Protein AF-V5G7D6-F1 (afdb_monomer)

Nearest PDB structures (foldseek):
  7oba-assembly1_A  TM=7.851E-01  e=3.061E-11  Homo sapiens
  7zsb-assembly1_A  TM=7.620E-01  e=3.986E-07  Saccharomyces cerevisiae
  6inq-assembly1_A  TM=7.700E-01  e=2.269E-06  Komagataella phaffii GS115
  7o75-assembly1_A  TM=6.747E-01  e=3.251E-06  Saccharomyces cerevisiae S288C
  6j4w-assembly1_A  TM=7.103E-01  e=2.269E-06  Komagataella phaffii GS115

Organism: Anoplophora glabripennis (NCBI:txid217634)

Secondary structure (DSSP, 8-state):
------------------------HHHHHHH-SEE---S--B-TTSPBPTTSTT-GGG--SSTTSPPPTTT---TTT-----EE---SS----GGGHHHHHHHHHTB-TTT--BSS-HHHHHHHHHHHHHHHTT-HHHHHHHHHHHHHHHHHTTT-SS--GGGGHHHHHHHHHHHHHHHHHSS----HHHHHHHHHHHHHHHHH----SB-TTT-PBPPEEEEETTEEEEE-----------

InterPro domains:
  IPR007080 RNA polymerase Rpb1, domain 1 [PF04997] (17-129)
  IPR044893 RNA polymerase Rpb1, clamp domain superfamily [G3DSA:4.10.860.120] (6-138)
  IPR045867 DNA-directed RNA polymerase, subunit beta-prime [PTHR19376] (19-137)

Structure (mmCIF, N/CA/C/O backbone):
data_AF-V5G7D6-F1
#
_entry.id   AF-V5G7D6-F1
#
loop_
_atom_site.group_PDB
_atom_site.id
_atom_site.type_symbol
_atom_site.label_atom_id
_atom_site.label_alt_id
_atom_site.label_comp_id
_atom_site.label_asym_id
_atom_site.label_entity_id
_atom_site.label_seq_id
_atom_site.pdbx_PDB_ins_code
_atom_site.Cartn_x
_atom_site.Cartn_y
_atom_site.Cartn_z
_atom_site.occupancy
_atom_site.B_iso_or_equiv
_atom_site.auth_seq_id
_atom_site.auth_comp_id
_atom_site.auth_asym_id
_atom_site.auth_atom_id
_atom_site.pdbx_PDB_model_num
ATOM 1 N N . MET A 1 1 ? 46.599 21.809 -25.599 1.00 36.91 1 MET A N 1
ATOM 2 C CA . MET A 1 1 ? 45.889 22.205 -24.363 1.00 36.91 1 MET A CA 1
ATOM 3 C C . MET A 1 1 ? 44.538 22.786 -24.761 1.00 36.91 1 MET A C 1
ATOM 5 O O . MET A 1 1 ? 44.473 23.953 -25.109 1.00 36.91 1 MET A O 1
ATOM 9 N N . ALA A 1 2 ? 43.491 21.961 -24.829 1.00 37.72 2 ALA A N 1
ATOM 10 C CA . ALA A 1 2 ? 42.151 22.415 -25.202 1.00 37.72 2 ALA A CA 1
ATOM 11 C C . ALA A 1 2 ? 41.360 22.735 -23.928 1.00 37.72 2 ALA A C 1
ATOM 13 O O . ALA A 1 2 ? 41.045 21.842 -23.142 1.00 37.72 2 ALA A O 1
ATOM 14 N N . GLN A 1 3 ? 41.095 24.021 -23.716 1.00 44.47 3 GLN A N 1
ATOM 15 C CA . GLN A 1 3 ? 40.199 24.526 -22.683 1.00 44.47 3 GLN A CA 1
ATOM 16 C C . GLN A 1 3 ? 38.782 24.026 -22.991 1.00 44.47 3 GLN A C 1
ATOM 18 O O . GLN A 1 3 ? 38.160 24.471 -23.951 1.00 44.47 3 GLN A O 1
ATOM 23 N N . LYS A 1 4 ? 38.270 23.076 -22.200 1.00 45.88 4 LYS A N 1
ATOM 24 C CA . LYS A 1 4 ? 36.833 22.780 -22.181 1.00 45.88 4 LYS A CA 1
ATOM 25 C C . LYS A 1 4 ? 36.152 23.898 -21.400 1.00 45.88 4 LYS A C 1
ATOM 27 O O . LYS A 1 4 ? 36.214 23.935 -20.173 1.00 45.88 4 LYS A O 1
ATOM 32 N N . THR A 1 5 ? 35.550 24.823 -22.134 1.00 43.59 5 THR A N 1
ATOM 33 C CA . THR A 1 5 ? 34.593 25.806 -21.635 1.00 43.59 5 THR A CA 1
ATOM 34 C C . THR A 1 5 ? 33.502 25.080 -20.853 1.00 43.59 5 THR A C 1
ATOM 36 O O . THR A 1 5 ? 32.806 24.206 -21.368 1.00 43.59 5 THR A O 1
ATOM 39 N N . LYS A 1 6 ? 33.403 25.415 -19.567 1.00 52.00 6 LYS A N 1
ATOM 40 C CA . LYS A 1 6 ? 32.344 24.981 -18.663 1.00 52.00 6 LYS A CA 1
ATOM 41 C C . LYS A 1 6 ? 31.058 25.632 -19.179 1.00 52.00 6 LYS A C 1
ATOM 43 O O . LYS A 1 6 ? 30.852 26.818 -18.967 1.00 52.00 6 LYS A O 1
ATOM 48 N N . GLN A 1 7 ? 30.273 24.903 -19.971 1.00 56.31 7 GLN A N 1
ATOM 49 C CA . GLN A 1 7 ? 28.940 25.351 -20.368 1.00 56.31 7 GLN A CA 1
ATOM 50 C C . GLN A 1 7 ? 28.123 25.528 -19.089 1.00 56.31 7 GLN A C 1
ATOM 52 O O . GLN A 1 7 ? 27.865 24.552 -18.383 1.00 56.31 7 GLN A O 1
ATOM 57 N N . ASP A 1 8 ? 27.766 26.773 -18.784 1.00 52.50 8 ASP A N 1
ATOM 58 C CA . ASP A 1 8 ? 26.816 27.109 -17.734 1.00 52.50 8 ASP A CA 1
ATOM 59 C C . ASP A 1 8 ? 25.481 26.440 -18.074 1.00 52.50 8 ASP A C 1
ATOM 61 O O . ASP A 1 8 ? 24.719 26.896 -18.928 1.00 52.50 8 ASP A O 1
ATOM 65 N N . MET A 1 9 ? 25.217 25.291 -17.451 1.00 62.62 9 MET A N 1
ATOM 66 C CA . MET A 1 9 ? 23.905 24.670 -17.525 1.00 62.62 9 MET A CA 1
ATOM 67 C C . MET A 1 9 ? 22.949 25.547 -16.722 1.00 62.62 9 MET A C 1
ATOM 69 O O . MET A 1 9 ? 22.963 25.527 -15.493 1.00 62.62 9 MET A O 1
ATOM 73 N N . ASN A 1 10 ? 22.133 26.329 -17.424 1.00 73.50 10 ASN A N 1
ATOM 74 C CA . ASN A 1 10 ? 21.010 27.052 -16.840 1.00 73.50 10 ASN A CA 1
ATOM 75 C C . ASN A 1 10 ? 19.982 26.036 -16.312 1.00 73.50 10 ASN A C 1
ATOM 77 O O . ASN A 1 10 ? 19.093 25.579 -17.029 1.00 73.50 10 ASN A O 1
ATOM 81 N N . ILE A 1 11 ? 20.142 25.627 -15.053 1.00 80.06 11 ILE A N 1
ATOM 82 C CA . ILE A 1 11 ? 19.187 24.769 -14.352 1.00 80.06 11 ILE A CA 1
ATOM 83 C C . ILE A 1 11 ? 18.044 25.665 -13.867 1.00 80.06 11 ILE A C 1
ATOM 85 O O . ILE A 1 11 ? 18.194 26.411 -12.905 1.00 80.06 11 ILE A O 1
ATOM 89 N N . HIS A 1 12 ? 16.899 25.599 -14.548 1.00 82.75 12 HIS A N 1
ATOM 90 C CA . HIS A 1 12 ? 15.718 26.417 -14.238 1.00 82.75 12 HIS A CA 1
ATOM 91 C C . HIS A 1 12 ? 14.764 25.784 -13.213 1.00 82.75 12 HIS A C 1
ATOM 93 O O . HIS A 1 12 ? 13.810 26.431 -12.790 1.00 82.75 12 HIS A O 1
ATOM 99 N N . LEU A 1 13 ? 14.994 24.525 -12.830 1.00 87.00 13 LEU A N 1
ATOM 100 C CA . LEU A 1 13 ? 14.132 23.780 -11.917 1.00 87.00 13 LEU A CA 1
ATOM 101 C C . LEU A 1 13 ? 14.981 23.045 -10.882 1.00 87.00 13 LEU A C 1
ATOM 103 O O . LEU A 1 13 ? 15.806 22.202 -11.236 1.00 87.00 13 LEU A O 1
ATOM 107 N N . VAL A 1 14 ? 14.741 23.344 -9.609 1.00 89.00 14 VAL A N 1
ATOM 108 C CA . VAL A 1 14 ? 15.321 22.624 -8.476 1.00 89.00 14 VAL A CA 1
ATOM 109 C C . VAL A 1 14 ? 14.189 21.837 -7.814 1.00 89.00 14 VAL A C 1
ATOM 111 O O . VAL A 1 14 ? 13.186 22.442 -7.442 1.00 89.00 14 VAL A O 1
ATOM 114 N N . PRO A 1 15 ? 14.286 20.501 -7.706 1.00 90.12 15 PRO A N 1
ATOM 115 C CA . PRO A 1 15 ? 13.254 19.714 -7.045 1.00 90.12 15 PRO A CA 1
ATOM 116 C C . PRO A 1 15 ? 13.209 20.051 -5.550 1.00 90.12 15 PRO A C 1
ATOM 118 O O . PRO A 1 15 ? 14.220 19.955 -4.860 1.00 90.12 15 PRO A O 1
ATOM 121 N N . GLU A 1 16 ? 12.030 20.426 -5.056 1.00 91.31 16 GLU A N 1
ATOM 122 C CA . GLU A 1 16 ? 11.832 20.813 -3.652 1.00 91.31 16 GLU A CA 1
ATOM 123 C C . GLU A 1 16 ? 11.491 19.619 -2.753 1.00 91.31 16 GLU A C 1
ATOM 125 O O . GLU A 1 16 ? 11.881 19.586 -1.591 1.00 91.31 16 GLU A O 1
ATOM 130 N N . ASN A 1 17 ? 10.768 18.628 -3.288 1.00 88.19 17 ASN A N 1
ATOM 131 C CA . ASN A 1 17 ? 10.221 17.513 -2.517 1.00 88.19 17 ASN A CA 1
ATOM 132 C C . ASN A 1 17 ? 10.303 16.191 -3.289 1.00 88.19 17 ASN A C 1
ATOM 134 O O . ASN A 1 17 ? 10.253 16.167 -4.521 1.00 88.19 17 ASN A O 1
ATOM 138 N N . ILE A 1 18 ? 10.383 15.080 -2.551 1.00 90.19 18 ILE A N 1
ATOM 139 C CA . ILE A 1 18 ? 10.371 13.714 -3.090 1.00 90.19 18 ILE A CA 1
ATOM 140 C C . ILE A 1 18 ? 9.232 12.942 -2.428 1.00 90.19 18 ILE A C 1
ATOM 142 O O . ILE A 1 18 ? 9.201 12.798 -1.209 1.00 90.19 18 ILE A O 1
ATOM 146 N N . ASN A 1 19 ? 8.334 12.396 -3.248 1.00 90.38 19 ASN A N 1
ATOM 147 C CA . ASN A 1 19 ? 7.213 11.586 -2.783 1.00 90.38 19 ASN A CA 1
ATOM 148 C C . ASN A 1 19 ? 7.445 10.112 -3.116 1.00 90.38 19 ASN A C 1
ATOM 150 O O . ASN A 1 19 ? 7.732 9.758 -4.261 1.00 90.38 19 ASN A O 1
ATOM 154 N N . PHE A 1 20 ? 7.258 9.243 -2.125 1.00 92.75 20 PHE A N 1
ATOM 155 C CA . PHE A 1 20 ? 7.339 7.797 -2.303 1.00 92.75 20 PHE A CA 1
ATOM 156 C C . PHE A 1 20 ? 5.954 7.226 -2.599 1.00 92.75 20 PHE A C 1
ATOM 158 O O . PHE A 1 20 ? 4.976 7.536 -1.923 1.00 92.75 20 PHE A O 1
ATOM 165 N N . SER A 1 21 ? 5.865 6.377 -3.618 1.00 93.38 21 SER A N 1
ATOM 166 C CA . SER A 1 21 ? 4.627 5.692 -3.989 1.00 93.38 21 SER A CA 1
ATOM 167 C C . SER A 1 21 ? 4.931 4.350 -4.651 1.00 93.38 21 SER A C 1
ATOM 169 O O . SER A 1 21 ? 6.087 4.020 -4.925 1.00 93.38 21 SER A O 1
ATOM 171 N N . LEU A 1 22 ? 3.887 3.555 -4.873 1.00 93.81 22 LEU A N 1
ATOM 172 C CA . LEU A 1 22 ? 3.967 2.305 -5.619 1.00 93.81 22 LEU A CA 1
ATOM 173 C C . LEU A 1 22 ? 3.371 2.501 -7.006 1.00 93.81 22 LEU A C 1
ATOM 175 O O . LEU A 1 22 ? 2.311 3.110 -7.140 1.00 93.81 22 LEU A O 1
ATOM 179 N N . PHE A 1 23 ? 4.022 1.932 -8.018 1.00 94.44 23 PHE A N 1
ATOM 180 C CA . PHE A 1 23 ? 3.464 1.913 -9.361 1.00 94.44 23 PHE A CA 1
ATOM 181 C C . PHE A 1 23 ? 2.284 0.943 -9.445 1.00 94.44 23 PHE A C 1
ATOM 183 O O . PHE A 1 23 ? 2.383 -0.219 -9.041 1.00 94.44 23 PHE A O 1
ATOM 190 N N . THR A 1 24 ? 1.182 1.401 -10.031 1.00 95.19 24 THR A N 1
ATOM 191 C CA . THR A 1 24 ? 0.105 0.515 -10.477 1.00 95.19 24 THR A CA 1
ATOM 192 C C . THR A 1 24 ? 0.533 -0.245 -11.732 1.00 95.19 24 THR A C 1
ATOM 194 O O . THR A 1 24 ? 1.423 0.182 -12.471 1.00 95.19 24 THR A O 1
ATOM 197 N N . THR A 1 25 ? -0.128 -1.367 -12.023 1.00 94.50 25 THR A N 1
ATOM 198 C CA . THR A 1 25 ? 0.132 -2.142 -13.247 1.00 94.50 25 THR A CA 1
ATOM 199 C C . THR A 1 25 ? -0.005 -1.287 -14.510 1.00 94.50 25 THR A C 1
ATOM 201 O O . THR A 1 25 ? 0.798 -1.419 -15.430 1.00 94.50 25 THR A O 1
ATOM 204 N N . GLU A 1 26 ? -0.980 -0.378 -14.544 1.00 95.38 26 GLU A N 1
ATOM 205 C CA . GLU A 1 26 ? -1.195 0.546 -15.662 1.00 95.38 26 GLU A CA 1
ATOM 206 C C . GLU A 1 26 ? -0.061 1.567 -15.797 1.00 95.38 26 GLU A C 1
ATOM 208 O O . GLU A 1 26 ? 0.418 1.809 -16.903 1.00 95.38 26 GLU A O 1
ATOM 213 N N . GLN A 1 27 ? 0.415 2.127 -14.679 1.00 95.75 27 GLN A N 1
ATOM 214 C CA . GLN A 1 27 ? 1.540 3.064 -14.680 1.00 95.75 27 GLN A CA 1
ATOM 215 C C . GLN A 1 27 ? 2.822 2.403 -15.190 1.00 95.75 27 GLN A C 1
ATOM 217 O O . GLN A 1 27 ? 3.508 2.993 -16.021 1.00 95.75 27 GLN A O 1
ATOM 222 N N . VAL A 1 28 ? 3.116 1.169 -14.758 1.00 96.56 28 VAL A N 1
ATOM 223 C CA . VAL A 1 28 ? 4.260 0.400 -15.278 1.00 96.56 28 VAL A CA 1
ATOM 224 C C . VAL A 1 28 ? 4.107 0.169 -16.780 1.00 96.56 28 VAL A C 1
ATOM 226 O O . VAL A 1 28 ? 5.023 0.476 -17.535 1.00 96.56 28 VAL A O 1
ATOM 229 N N . LYS A 1 29 ? 2.941 -0.304 -17.240 1.00 95.12 29 LYS A N 1
ATOM 230 C CA . LYS A 1 29 ? 2.691 -0.553 -18.670 1.00 95.12 29 LYS A CA 1
ATOM 231 C C . LYS A 1 29 ? 2.812 0.713 -19.524 1.00 95.12 29 LYS A C 1
ATOM 233 O O . LYS A 1 29 ? 3.261 0.619 -20.657 1.00 95.12 29 LYS A O 1
ATOM 238 N N . LYS A 1 30 ? 2.436 1.879 -18.990 1.00 96.12 30 LYS A N 1
ATOM 239 C CA . LYS A 1 30 ? 2.572 3.176 -19.672 1.00 96.12 30 LYS A CA 1
ATOM 240 C C . LYS A 1 30 ? 4.016 3.687 -19.697 1.00 96.12 30 LYS A C 1
ATOM 242 O O . LYS A 1 30 ? 4.401 4.356 -20.650 1.00 96.12 30 LYS A O 1
ATOM 247 N N . LEU A 1 31 ? 4.790 3.415 -18.647 1.00 95.50 31 LEU A N 1
ATOM 248 C CA . LEU A 1 31 ? 6.195 3.814 -18.542 1.00 95.50 31 LEU A CA 1
ATOM 249 C C . LEU A 1 31 ? 7.108 2.935 -19.411 1.00 95.50 31 LEU A C 1
ATOM 251 O O . LEU A 1 31 ? 8.097 3.419 -19.960 1.00 95.50 31 LEU A O 1
ATOM 255 N N . CYS A 1 32 ? 6.800 1.642 -19.503 1.00 97.44 32 CYS A N 1
ATOM 256 C CA . CYS A 1 32 ? 7.617 0.663 -20.202 1.00 97.44 32 CYS A CA 1
ATOM 257 C C . CYS A 1 32 ? 7.328 0.621 -21.708 1.00 97.44 32 CYS A C 1
ATOM 259 O O . CYS A 1 32 ? 6.187 0.718 -22.149 1.00 97.44 32 CYS A O 1
ATOM 261 N N . VAL A 1 33 ? 8.373 0.396 -22.503 1.00 97.06 33 VAL A N 1
ATOM 262 C CA . VAL A 1 33 ? 8.315 0.456 -23.975 1.00 97.06 33 VAL A CA 1
ATOM 263 C C . VAL A 1 33 ? 8.118 -0.907 -24.636 1.00 97.06 33 VAL A C 1
ATOM 265 O O . VAL A 1 33 ? 7.723 -0.993 -25.798 1.00 97.06 33 VAL A O 1
ATOM 268 N N . THR A 1 34 ? 8.410 -1.990 -23.915 1.00 96.06 34 THR A N 1
ATOM 269 C CA . THR A 1 34 ? 8.291 -3.358 -24.426 1.00 96.06 34 THR A CA 1
ATOM 270 C C . THR A 1 34 ? 7.994 -4.348 -23.301 1.00 96.06 34 THR A C 1
ATOM 272 O O . THR A 1 34 ? 8.317 -4.111 -22.130 1.00 96.06 34 THR A O 1
ATOM 275 N N . LYS A 1 35 ? 7.360 -5.463 -23.668 1.00 96.69 35 LYS A N 1
ATOM 276 C CA . LYS A 1 35 ? 7.119 -6.609 -22.790 1.00 96.69 35 LYS A CA 1
ATOM 277 C C . LYS A 1 35 ? 8.204 -7.648 -23.045 1.00 96.69 35 LYS A C 1
ATOM 279 O O . LYS A 1 35 ? 8.414 -8.049 -24.186 1.00 96.69 35 LYS A O 1
ATOM 284 N N . ILE A 1 36 ? 8.836 -8.123 -21.980 1.00 96.62 36 ILE A N 1
ATOM 285 C CA . ILE A 1 36 ? 9.817 -9.203 -22.053 1.00 96.62 36 ILE A CA 1
ATOM 286 C C . ILE A 1 36 ? 9.072 -10.534 -21.989 1.00 96.62 36 ILE A C 1
ATOM 288 O O . ILE A 1 36 ? 8.328 -10.798 -21.041 1.00 96.62 36 ILE A O 1
ATOM 292 N N . VAL A 1 37 ? 9.241 -11.349 -23.025 1.00 95.94 37 VAL A N 1
ATOM 293 C CA . VAL A 1 37 ? 8.506 -12.607 -23.233 1.00 95.94 37 VAL A CA 1
ATOM 294 C C . VAL A 1 37 ? 9.419 -13.823 -23.316 1.00 95.94 37 VAL A C 1
ATOM 296 O O . VAL A 1 37 ? 8.943 -14.941 -23.141 1.00 95.94 37 VAL A O 1
ATOM 299 N N . THR A 1 38 ? 10.717 -13.627 -23.555 1.00 92.75 38 THR A N 1
ATOM 300 C CA . THR A 1 38 ? 11.692 -14.714 -23.662 1.00 92.75 38 THR A CA 1
ATOM 301 C C . THR A 1 38 ? 12.889 -14.480 -22.738 1.00 92.75 38 THR A C 1
ATOM 303 O O . THR A 1 38 ? 13.356 -13.347 -22.614 1.00 92.75 38 THR A O 1
ATOM 306 N N . PRO A 1 39 ? 13.409 -15.534 -22.080 1.00 89.81 39 PRO A N 1
ATOM 307 C CA . PRO A 1 39 ? 14.655 -15.448 -21.324 1.00 89.81 39 PRO A CA 1
ATOM 308 C C . PRO A 1 39 ? 15.895 -15.469 -22.232 1.00 89.81 39 PRO A C 1
ATOM 310 O O . PRO A 1 39 ? 16.999 -15.206 -21.759 1.00 89.81 39 PRO A O 1
ATOM 313 N N . LEU A 1 40 ? 15.738 -15.811 -23.517 1.00 90.00 40 LEU A N 1
ATOM 314 C CA . LEU A 1 40 ? 16.838 -15.832 -24.474 1.00 90.00 40 LEU A CA 1
ATOM 315 C C . LEU A 1 40 ? 17.293 -14.403 -24.773 1.00 90.00 40 LEU A C 1
ATOM 317 O O . LEU A 1 40 ? 16.479 -13.516 -25.026 1.00 90.00 40 LEU A O 1
ATOM 321 N N . MET A 1 41 ? 18.607 -14.192 -24.734 1.00 88.12 41 MET A N 1
ATOM 322 C CA . MET A 1 41 ? 19.186 -12.859 -24.891 1.00 88.12 41 MET A CA 1
ATOM 323 C C . MET A 1 41 ? 19.522 -12.542 -26.349 1.00 88.12 41 MET A C 1
ATOM 325 O O . MET A 1 41 ? 19.195 -11.459 -26.829 1.00 88.12 41 MET A O 1
ATOM 329 N N . LEU A 1 42 ? 20.154 -13.494 -27.039 1.00 90.50 42 LEU A N 1
ATOM 330 C CA . LEU A 1 42 ? 20.656 -13.346 -28.402 1.00 90.50 42 LEU A CA 1
ATOM 331 C C . LEU A 1 42 ? 20.154 -14.491 -29.289 1.00 90.50 42 LEU A C 1
ATOM 333 O O . LEU A 1 42 ? 19.853 -15.581 -28.794 1.00 90.50 42 LEU A O 1
ATOM 337 N N . ASP A 1 43 ? 20.078 -14.239 -30.591 1.00 89.12 43 ASP A N 1
ATOM 338 C CA . ASP A 1 43 ? 19.846 -15.258 -31.609 1.00 89.12 43 ASP A CA 1
ATOM 339 C C . ASP A 1 43 ? 21.132 -16.052 -31.928 1.00 89.12 43 ASP A C 1
ATOM 341 O O . ASP A 1 43 ? 22.201 -15.824 -31.356 1.00 89.12 43 ASP A O 1
ATOM 345 N N . ALA A 1 44 ? 21.036 -17.005 -32.859 1.00 91.44 44 ALA A N 1
ATOM 346 C CA . ALA A 1 44 ? 22.173 -17.829 -33.279 1.00 91.44 44 ALA A CA 1
ATOM 347 C C . ALA A 1 44 ? 23.299 -17.037 -33.977 1.00 91.44 44 ALA A C 1
ATOM 349 O O . ALA A 1 44 ? 24.412 -17.544 -34.099 1.00 91.44 44 ALA A O 1
ATOM 350 N N . LEU A 1 45 ? 23.019 -15.815 -34.438 1.00 89.44 45 LEU A N 1
ATOM 351 C CA . LEU A 1 45 ? 23.971 -14.912 -35.085 1.00 89.44 45 LEU A CA 1
ATOM 352 C C . LEU A 1 45 ? 24.576 -13.902 -34.093 1.00 89.44 45 LEU A C 1
ATOM 354 O O . LEU A 1 45 ? 25.472 -13.146 -34.463 1.00 89.44 45 LEU A O 1
ATOM 358 N N . GLY A 1 46 ? 24.124 -13.906 -32.834 1.00 87.06 46 GLY A N 1
ATOM 359 C CA . GLY A 1 46 ? 24.579 -13.000 -31.783 1.00 87.06 46 GLY A CA 1
ATOM 360 C C . GLY A 1 46 ? 23.834 -11.663 -31.732 1.00 87.06 46 GLY A C 1
ATOM 361 O O . GLY A 1 46 ? 24.272 -10.768 -31.009 1.00 87.06 46 GLY A O 1
ATOM 362 N N . HIS A 1 47 ? 22.722 -11.503 -32.454 1.00 88.31 47 HIS A N 1
ATOM 363 C CA . HIS A 1 47 ? 21.899 -10.295 -32.397 1.00 88.31 47 HIS A CA 1
ATOM 364 C C . HIS A 1 47 ? 20.881 -10.356 -31.255 1.00 88.31 47 HIS A C 1
ATOM 366 O O . HIS A 1 47 ? 20.377 -11.435 -30.938 1.00 88.31 47 HIS A O 1
ATOM 372 N N . PRO A 1 48 ? 20.525 -9.214 -30.643 1.00 90.94 48 PRO A N 1
ATOM 373 C CA . PRO A 1 48 ? 19.504 -9.194 -29.609 1.00 90.94 48 PRO A CA 1
ATOM 374 C C . PRO A 1 48 ? 18.125 -9.618 -30.113 1.00 90.94 48 PRO A C 1
ATOM 376 O O . PRO A 1 48 ? 17.659 -9.171 -31.161 1.00 90.94 48 PRO A O 1
ATOM 379 N N . LEU A 1 49 ? 17.447 -10.453 -29.328 1.00 91.94 49 LEU A N 1
ATOM 380 C CA . LEU A 1 49 ? 16.109 -10.932 -29.665 1.00 91.94 49 LEU A CA 1
ATOM 381 C C . LEU A 1 49 ? 15.025 -9.903 -29.294 1.00 91.94 49 LEU A C 1
ATOM 383 O O . LEU A 1 49 ? 15.005 -9.421 -28.155 1.00 91.94 49 LEU A O 1
ATOM 387 N N . PRO A 1 50 ? 14.060 -9.620 -30.193 1.00 91.50 50 PRO A N 1
ATOM 388 C CA . PRO A 1 50 ? 12.866 -8.853 -29.846 1.00 91.50 50 PRO A CA 1
ATOM 389 C C . PRO A 1 50 ? 12.096 -9.512 -28.694 1.00 91.50 50 PRO A C 1
ATOM 391 O O . PRO A 1 50 ? 11.829 -10.715 -28.718 1.00 91.50 50 PRO A O 1
ATOM 394 N N . GLY A 1 51 ? 11.736 -8.734 -27.672 1.00 92.00 51 GLY A N 1
ATOM 395 C CA . GLY A 1 51 ? 11.094 -9.240 -26.457 1.00 92.00 51 GLY A CA 1
ATOM 396 C C . GLY A 1 51 ? 12.009 -10.056 -25.530 1.00 92.00 51 GLY A C 1
ATOM 397 O O . GLY A 1 51 ? 11.508 -10.653 -24.573 1.00 92.00 51 GLY A O 1
ATOM 398 N N . GLY A 1 52 ? 13.317 -10.106 -25.798 1.00 93.81 52 GLY A N 1
ATOM 399 C CA . GLY A 1 52 ? 14.341 -10.635 -24.894 1.00 93.81 52 GLY A CA 1
ATOM 400 C C . GLY A 1 52 ? 14.923 -9.559 -23.974 1.00 93.81 52 GLY A C 1
ATOM 401 O O . GLY A 1 52 ? 14.592 -8.379 -24.074 1.00 93.81 52 GLY A O 1
ATOM 402 N N . LEU A 1 53 ? 15.824 -9.950 -23.070 1.00 92.94 53 LEU A N 1
ATOM 403 C CA . LEU A 1 53 ? 16.423 -9.025 -22.090 1.00 92.94 53 LEU A CA 1
ATOM 404 C C . LEU A 1 53 ? 17.312 -7.934 -22.712 1.00 92.94 53 LEU A C 1
ATOM 406 O O . LEU A 1 53 ? 17.531 -6.906 -22.077 1.00 92.94 53 LEU A O 1
ATOM 410 N N . TYR A 1 54 ? 17.796 -8.145 -23.938 1.00 93.19 54 TYR A N 1
ATOM 411 C CA . TYR A 1 54 ? 18.586 -7.173 -24.701 1.00 93.19 54 TYR A CA 1
ATOM 412 C C . TYR A 1 54 ? 17.816 -6.556 -25.876 1.00 93.19 54 TYR A C 1
ATOM 414 O O . TYR A 1 54 ? 18.437 -6.024 -26.790 1.00 93.19 54 TYR A O 1
ATOM 422 N N . ASP A 1 55 ? 16.479 -6.609 -25.865 1.00 94.81 55 ASP A N 1
ATOM 423 C CA . ASP A 1 55 ? 15.644 -5.968 -26.889 1.00 94.81 55 ASP A CA 1
ATOM 424 C C . ASP A 1 55 ? 16.114 -4.522 -27.147 1.00 94.81 55 ASP A C 1
ATOM 426 O O . ASP A 1 55 ? 16.193 -3.709 -26.223 1.00 94.81 55 ASP A O 1
ATOM 430 N N . ASN A 1 56 ? 16.404 -4.193 -28.411 1.00 93.88 56 ASN A N 1
ATOM 431 C CA . ASN A 1 56 ? 16.944 -2.894 -28.825 1.00 93.88 56 ASN A CA 1
ATOM 432 C C . ASN A 1 56 ? 16.031 -1.707 -28.427 1.00 93.88 56 ASN A C 1
ATOM 434 O O . ASN A 1 56 ? 16.475 -0.561 -28.297 1.00 93.88 56 ASN A O 1
ATOM 438 N N . LYS A 1 57 ? 14.740 -1.947 -28.159 1.00 95.19 57 LYS A N 1
ATOM 439 C CA . LYS A 1 57 ? 13.837 -0.927 -27.595 1.00 95.19 57 LYS A CA 1
ATOM 440 C C . LYS A 1 57 ? 14.264 -0.451 -26.205 1.00 95.19 57 LYS A C 1
ATOM 442 O O . LYS A 1 57 ? 13.967 0.689 -25.851 1.00 95.19 57 LYS A O 1
ATOM 447 N N . LEU A 1 58 ? 14.958 -1.279 -25.427 1.00 95.81 58 LEU A N 1
ATOM 448 C CA . LEU A 1 58 ? 15.461 -0.939 -24.090 1.00 95.81 58 LEU A CA 1
ATOM 449 C C . LEU A 1 58 ? 16.709 -0.049 -24.140 1.00 95.81 58 LEU A C 1
ATOM 451 O O . LEU A 1 58 ? 17.015 0.643 -23.170 1.00 95.81 58 LEU A O 1
ATOM 455 N N . GLY A 1 59 ? 17.403 -0.043 -25.274 1.00 94.88 59 GLY A N 1
ATOM 456 C CA . GLY A 1 59 ? 18.654 0.671 -25.481 1.00 94.88 59 GLY A CA 1
ATOM 457 C C . GLY A 1 59 ? 19.609 -0.142 -26.358 1.00 94.88 59 GLY A C 1
ATOM 458 O O . GLY A 1 59 ? 19.443 -1.354 -26.493 1.00 94.88 59 GLY A O 1
ATOM 459 N N . PRO A 1 60 ? 20.611 0.511 -26.956 1.00 93.19 60 PRO A N 1
ATOM 460 C CA . PRO A 1 60 ? 21.601 -0.163 -27.780 1.00 93.19 60 PRO A CA 1
ATOM 461 C C . PRO A 1 60 ? 22.622 -0.886 -26.889 1.00 93.19 60 PRO A C 1
ATOM 463 O O . PRO A 1 60 ? 22.968 -0.412 -25.808 1.00 93.19 60 PRO A O 1
ATOM 466 N N . LEU A 1 61 ? 23.133 -2.028 -27.349 1.00 89.25 61 LEU A N 1
ATOM 467 C CA . LEU A 1 61 ? 24.073 -2.851 -26.575 1.00 89.25 61 LEU A CA 1
ATOM 468 C C . LEU A 1 61 ? 25.541 -2.428 -26.757 1.00 89.25 61 LEU A C 1
ATOM 470 O O . LEU A 1 61 ? 26.386 -2.686 -25.903 1.00 89.25 61 LEU A O 1
ATOM 474 N N . SER A 1 62 ? 25.859 -1.795 -27.887 1.00 87.06 62 SER A N 1
ATOM 475 C CA . SER A 1 62 ? 27.207 -1.330 -28.219 1.00 87.06 62 SER A CA 1
ATOM 476 C C . SER A 1 62 ? 27.150 -0.084 -29.103 1.00 87.06 62 SER A C 1
ATOM 478 O O . SER A 1 62 ? 26.174 0.131 -29.816 1.00 87.06 62 SER A O 1
ATOM 480 N N . ASP A 1 63 ? 28.211 0.725 -29.086 1.00 81.31 63 ASP A N 1
ATOM 481 C CA . ASP A 1 63 ? 28.292 1.973 -29.868 1.00 81.31 63 ASP A CA 1
ATOM 482 C C . ASP A 1 63 ? 28.404 1.738 -31.388 1.00 81.31 63 ASP A C 1
ATOM 484 O O . ASP A 1 63 ? 28.114 2.621 -32.187 1.00 81.31 63 ASP A O 1
ATOM 488 N N . ARG A 1 64 ? 28.800 0.524 -31.797 1.00 82.00 64 ARG A N 1
ATOM 489 C CA . ARG A 1 64 ? 28.849 0.090 -33.206 1.00 82.00 64 ARG A CA 1
ATOM 490 C C . ARG A 1 64 ? 27.583 -0.648 -33.652 1.00 82.00 64 ARG A C 1
ATOM 492 O O . ARG A 1 64 ? 27.519 -1.085 -34.797 1.00 82.00 64 ARG A O 1
ATOM 499 N N . GLY A 1 65 ? 26.638 -0.854 -32.736 1.00 79.75 65 GLY A N 1
ATOM 500 C CA . GLY A 1 65 ? 25.379 -1.539 -33.001 1.00 79.75 65 GLY A CA 1
ATOM 501 C C . GLY A 1 65 ? 24.316 -0.611 -33.582 1.00 79.75 65 GLY A C 1
ATOM 502 O O . GLY A 1 65 ? 24.557 0.565 -33.854 1.00 79.75 65 GLY A O 1
ATOM 503 N N . GLU A 1 66 ? 23.114 -1.154 -33.749 1.00 87.38 66 GLU A N 1
ATOM 504 C CA . GLU A 1 66 ? 21.949 -0.371 -34.152 1.00 87.38 66 GLU A CA 1
ATOM 505 C C . GLU A 1 66 ? 21.592 0.697 -33.102 1.00 87.38 66 GLU A C 1
ATOM 507 O O . GLU A 1 66 ? 21.783 0.473 -31.901 1.00 87.38 66 GLU A O 1
ATOM 512 N N . PRO A 1 67 ? 21.053 1.857 -33.522 1.00 93.12 67 PRO A N 1
ATOM 513 C CA . PRO A 1 67 ? 20.524 2.846 -32.592 1.00 93.12 67 PRO A CA 1
ATOM 514 C C . PRO A 1 67 ? 19.316 2.291 -31.828 1.00 93.12 67 PRO A C 1
ATOM 516 O O . PRO A 1 67 ? 18.647 1.359 -32.278 1.00 93.12 67 PRO A O 1
ATOM 519 N N . CYS A 1 68 ? 19.010 2.904 -30.681 1.00 95.62 68 CYS A N 1
ATOM 520 C CA . CYS A 1 68 ? 17.899 2.487 -29.832 1.00 95.62 68 CYS A CA 1
ATOM 521 C C . CYS A 1 68 ? 16.570 2.433 -30.598 1.00 95.62 68 CYS A C 1
ATOM 523 O O . CYS A 1 68 ? 16.124 3.447 -31.138 1.00 95.62 68 CYS A O 1
ATOM 525 N N . GLY A 1 69 ? 15.858 1.309 -30.509 1.00 94.38 69 GLY A N 1
ATOM 526 C CA . GLY A 1 69 ? 14.546 1.133 -31.142 1.00 94.38 69 GLY A CA 1
ATOM 527 C C . GLY A 1 69 ? 13.437 2.063 -30.622 1.00 94.38 69 GLY A C 1
ATOM 528 O O . GLY A 1 69 ? 12.390 2.162 -31.256 1.00 94.38 69 GLY A O 1
ATOM 529 N N . THR A 1 70 ? 13.651 2.752 -29.493 1.00 96.62 70 THR A N 1
ATOM 530 C CA . THR A 1 70 ? 12.682 3.691 -28.896 1.00 96.62 70 THR A CA 1
ATOM 531 C C . THR A 1 70 ? 13.041 5.149 -29.175 1.00 96.62 70 THR A C 1
ATOM 533 O O . THR A 1 70 ? 12.237 5.884 -29.741 1.00 96.62 70 THR A O 1
ATOM 536 N N . CYS A 1 71 ? 14.230 5.602 -28.759 1.00 96.31 71 CYS A N 1
ATOM 537 C CA . CYS A 1 71 ? 14.619 7.013 -28.878 1.00 96.31 71 CYS A CA 1
ATOM 538 C C . CYS A 1 71 ? 15.535 7.320 -30.069 1.00 96.31 71 CYS A C 1
ATOM 540 O O . CYS A 1 71 ? 15.878 8.484 -30.260 1.00 96.31 71 CYS A O 1
ATOM 542 N N . GLN A 1 72 ? 15.942 6.306 -30.844 1.00 95.50 72 GLN A N 1
ATOM 543 C CA . GLN A 1 72 ? 16.807 6.431 -32.028 1.00 95.50 72 GLN A CA 1
ATOM 544 C C . GLN A 1 72 ? 18.175 7.077 -31.750 1.00 95.50 72 GLN A C 1
ATOM 546 O O . GLN A 1 72 ? 18.836 7.591 -32.650 1.00 95.50 72 GLN A O 1
ATOM 551 N N . LYS A 1 73 ? 18.622 7.051 -30.489 1.00 94.56 73 LYS A N 1
ATOM 552 C CA . LYS A 1 73 ? 19.939 7.545 -30.068 1.00 94.56 73 LYS A CA 1
ATOM 553 C C . LYS A 1 73 ? 20.954 6.406 -29.982 1.00 94.56 73 LYS A C 1
ATOM 555 O O . LYS A 1 73 ? 20.590 5.256 -29.734 1.00 94.56 73 LYS A O 1
ATOM 560 N N . THR A 1 74 ? 22.229 6.752 -30.149 1.00 93.56 74 THR A N 1
ATOM 561 C CA . THR A 1 74 ? 23.376 5.858 -29.925 1.00 93.56 74 THR A CA 1
ATOM 562 C C . THR A 1 74 ? 23.602 5.592 -28.434 1.00 93.56 74 THR A C 1
ATOM 564 O O . THR A 1 74 ? 23.010 6.260 -27.583 1.00 93.56 74 THR A O 1
ATOM 567 N N . LEU A 1 75 ? 24.481 4.638 -28.108 1.00 93.25 75 LEU A N 1
ATOM 568 C CA . LEU A 1 75 ? 24.748 4.194 -26.734 1.00 93.25 75 LEU A CA 1
ATOM 569 C C . LEU A 1 75 ? 25.081 5.338 -25.779 1.00 93.25 75 LEU A C 1
ATOM 571 O O . LEU A 1 75 ? 24.513 5.414 -24.696 1.00 93.25 75 LEU A O 1
ATOM 575 N N . LEU A 1 76 ? 25.942 6.262 -26.201 1.00 92.56 76 LEU A N 1
ATOM 576 C CA . LEU A 1 76 ? 26.388 7.373 -25.356 1.00 92.56 76 LEU A CA 1
ATOM 577 C C . LEU A 1 76 ? 25.284 8.398 -25.052 1.00 92.56 76 LEU A C 1
ATOM 579 O O . LEU A 1 76 ? 25.386 9.135 -24.077 1.00 92.56 76 LEU A O 1
ATOM 583 N N . ASN A 1 77 ? 24.240 8.453 -25.883 1.00 93.94 77 ASN A N 1
ATOM 584 C CA . ASN A 1 77 ? 23.181 9.461 -25.805 1.00 93.94 77 ASN A CA 1
ATOM 585 C C . ASN A 1 77 ? 21.824 8.880 -25.378 1.00 93.94 77 ASN A C 1
ATOM 587 O O . ASN A 1 77 ? 20.864 9.630 -25.170 1.00 93.94 77 ASN A O 1
ATOM 591 N N . CYS A 1 78 ? 21.712 7.555 -25.296 1.00 95.56 78 CYS A N 1
ATOM 592 C CA . CYS A 1 78 ? 20.503 6.865 -24.879 1.00 95.56 78 CYS A CA 1
ATOM 593 C C . CYS A 1 78 ? 20.449 6.799 -23.343 1.00 95.56 78 CYS A C 1
ATOM 595 O O . CYS A 1 78 ? 21.379 6.280 -22.730 1.00 95.56 78 CYS A O 1
ATOM 597 N N . PRO A 1 79 ? 19.366 7.269 -22.698 1.00 95.62 79 PRO A N 1
ATOM 598 C CA . PRO A 1 79 ? 19.210 7.146 -21.247 1.00 95.62 79 PRO A CA 1
ATOM 599 C C . PRO A 1 79 ? 18.847 5.719 -20.795 1.00 95.62 79 PRO A C 1
ATOM 601 O O . PRO A 1 79 ? 18.835 5.443 -19.599 1.00 95.62 79 PRO A O 1
ATOM 604 N N . GLY A 1 80 ? 18.516 4.832 -21.740 1.00 95.69 80 GLY A N 1
ATOM 605 C CA . GLY A 1 80 ? 17.875 3.549 -21.476 1.00 95.69 80 GLY A CA 1
ATOM 606 C C . GLY A 1 80 ? 16.360 3.678 -21.294 1.00 95.69 80 GLY A C 1
ATOM 607 O O . GLY A 1 80 ? 15.828 4.740 -20.960 1.00 95.69 80 GLY A O 1
ATOM 608 N N . HIS A 1 81 ? 15.649 2.582 -21.541 1.00 97.25 81 HIS A N 1
ATOM 609 C CA . HIS A 1 81 ? 14.196 2.506 -21.430 1.00 97.25 81 HIS A CA 1
ATOM 610 C C . HIS A 1 81 ? 13.773 1.267 -20.648 1.00 97.25 81 HIS A C 1
ATOM 612 O O . HIS A 1 81 ? 14.405 0.215 -20.722 1.00 97.25 81 HIS A O 1
ATOM 618 N N . PHE A 1 82 ? 12.674 1.381 -19.906 1.00 97.62 82 PHE A N 1
ATOM 619 C CA . PHE A 1 82 ? 12.168 0.275 -19.104 1.00 97.62 82 PHE A CA 1
ATOM 620 C C . PHE A 1 82 ? 11.372 -0.718 -19.952 1.00 97.62 82 PHE A C 1
ATOM 622 O O . PHE A 1 82 ? 10.545 -0.336 -20.779 1.00 97.62 82 PHE A O 1
ATOM 629 N N . GLY A 1 83 ? 11.569 -2.004 -19.682 1.00 96.75 83 GLY A N 1
ATOM 630 C CA . GLY A 1 83 ? 10.662 -3.076 -20.081 1.00 96.75 83 GLY A CA 1
ATOM 631 C C . GLY A 1 83 ? 9.923 -3.627 -18.866 1.00 96.75 83 GLY A C 1
ATOM 632 O O . GLY A 1 83 ? 10.276 -3.319 -17.726 1.00 96.75 83 GLY A O 1
ATOM 633 N N . TYR A 1 84 ? 8.915 -4.464 -19.096 1.00 97.00 84 TYR A N 1
ATOM 634 C CA . TYR A 1 84 ? 8.234 -5.181 -18.017 1.00 97.00 84 TYR A CA 1
ATOM 635 C C . TYR A 1 84 ? 8.088 -6.670 -18.324 1.00 97.00 84 TYR A C 1
ATOM 637 O O . TYR A 1 84 ? 7.941 -7.074 -19.477 1.00 97.00 84 TYR A O 1
ATOM 645 N N . ILE A 1 85 ? 8.097 -7.483 -17.267 1.00 96.25 85 ILE A N 1
ATOM 646 C CA . ILE A 1 85 ? 7.748 -8.905 -17.314 1.00 96.25 85 ILE A CA 1
ATOM 647 C C . ILE A 1 85 ? 6.350 -9.040 -16.719 1.00 96.25 85 ILE A C 1
ATOM 649 O O . ILE A 1 85 ? 6.110 -8.648 -15.577 1.00 96.25 85 ILE A O 1
ATOM 653 N N . GLU A 1 86 ? 5.418 -9.583 -17.495 1.00 95.06 86 GLU A N 1
ATOM 654 C CA . GLU A 1 86 ? 4.073 -9.865 -17.003 1.00 95.06 86 GLU A CA 1
ATOM 655 C C . GLU A 1 86 ? 4.065 -11.218 -16.298 1.00 95.06 86 GLU A C 1
ATOM 657 O O . GLU A 1 86 ? 4.297 -12.256 -16.918 1.00 95.06 86 GLU A O 1
ATOM 662 N N . LEU A 1 87 ? 3.819 -11.200 -14.990 1.00 95.31 87 LEU A N 1
ATOM 663 C CA . LEU A 1 87 ? 3.675 -12.424 -14.214 1.00 95.31 87 LEU A CA 1
ATOM 664 C C . LEU A 1 87 ? 2.300 -13.046 -14.499 1.00 95.31 87 LEU A C 1
ATOM 666 O O . LEU A 1 87 ? 1.306 -12.320 -14.519 1.00 95.31 87 LEU A O 1
ATOM 670 N N . PRO A 1 88 ? 2.209 -14.376 -14.672 1.00 93.88 88 PRO A N 1
ATOM 671 C CA . PRO A 1 88 ? 0.942 -15.039 -14.987 1.00 93.88 88 PRO A CA 1
ATOM 672 C C . PRO A 1 88 ? -0.052 -15.020 -13.817 1.00 93.88 88 PRO A C 1
ATOM 674 O O . PRO A 1 88 ? -1.244 -15.228 -14.018 1.00 93.88 88 PRO A O 1
ATOM 677 N N . LEU A 1 89 ? 0.434 -14.789 -12.593 1.00 95.38 89 LEU A N 1
ATOM 678 C CA . LEU A 1 89 ? -0.356 -14.724 -11.369 1.00 95.38 89 LEU A CA 1
ATOM 679 C C . LEU A 1 89 ? 0.124 -13.560 -10.492 1.00 95.38 89 LEU A C 1
ATOM 681 O O . LEU A 1 89 ? 1.309 -13.214 -10.535 1.00 95.38 89 LEU A O 1
ATOM 685 N N . PRO A 1 90 ? -0.760 -12.973 -9.665 1.00 92.44 90 PRO A N 1
ATOM 686 C CA . PRO A 1 90 ? -0.360 -11.956 -8.706 1.00 92.44 90 PRO A CA 1
ATOM 687 C C . PRO A 1 90 ? 0.598 -12.557 -7.675 1.00 92.44 90 PRO A C 1
ATOM 689 O O . PRO 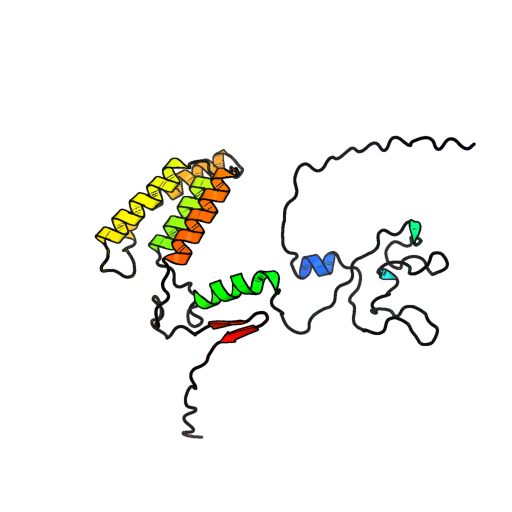A 1 90 ? 0.293 -13.547 -7.010 1.00 92.44 90 PRO A O 1
ATOM 692 N N . VAL A 1 91 ? 1.760 -11.928 -7.524 1.00 92.06 91 VAL A N 1
ATOM 693 C CA . VAL A 1 91 ? 2.772 -12.314 -6.539 1.00 92.06 91 VAL A CA 1
ATOM 694 C C . VAL A 1 91 ? 2.866 -11.224 -5.483 1.00 92.06 91 VAL A C 1
ATOM 696 O O . VAL A 1 91 ? 2.964 -10.038 -5.793 1.00 92.06 91 VAL A O 1
ATOM 699 N N . VAL A 1 92 ? 2.847 -11.628 -4.214 1.00 91.50 92 VAL A N 1
ATOM 700 C CA . VAL A 1 92 ? 3.050 -10.703 -3.098 1.00 91.50 92 VAL A CA 1
ATOM 701 C C . VAL A 1 92 ? 4.475 -10.164 -3.146 1.00 91.50 92 VAL A C 1
ATOM 703 O O . VAL A 1 92 ? 5.434 -10.934 -3.114 1.00 91.50 92 VAL A O 1
ATOM 706 N N . ASN A 1 93 ? 4.620 -8.838 -3.157 1.00 91.5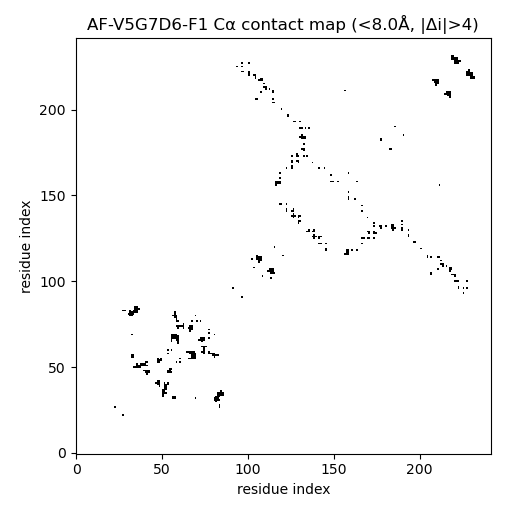6 93 ASN A N 1
ATOM 707 C CA . ASN A 1 93 ? 5.925 -8.206 -3.013 1.00 91.56 93 ASN A CA 1
ATOM 708 C C . ASN A 1 93 ? 6.527 -8.581 -1.637 1.00 91.56 93 ASN A C 1
ATOM 710 O O . ASN A 1 93 ? 5.910 -8.283 -0.605 1.00 91.56 93 ASN A O 1
ATOM 714 N N . PRO A 1 94 ? 7.725 -9.199 -1.589 1.00 90.19 94 PRO A N 1
ATOM 715 C CA . PRO A 1 94 ? 8.352 -9.635 -0.343 1.00 90.19 94 PRO A CA 1
ATOM 716 C C . PRO A 1 94 ? 8.508 -8.528 0.706 1.00 90.19 94 PRO A C 1
ATOM 718 O O . PRO A 1 94 ? 8.393 -8.816 1.899 1.00 90.19 94 PRO A O 1
ATOM 721 N N . MET A 1 95 ? 8.689 -7.269 0.289 1.00 90.25 95 MET A N 1
ATOM 722 C CA . MET A 1 95 ? 8.794 -6.112 1.191 1.00 90.25 95 MET A CA 1
ATOM 723 C C . MET A 1 95 ? 7.509 -5.874 1.999 1.00 90.25 95 MET A C 1
ATOM 725 O O . MET A 1 95 ? 7.572 -5.432 3.144 1.00 90.25 95 MET A O 1
ATOM 729 N N . PHE A 1 96 ? 6.345 -6.234 1.448 1.00 91.19 96 PHE A N 1
ATOM 730 C CA . PHE A 1 96 ? 5.039 -6.057 2.093 1.00 91.19 96 PHE A CA 1
ATOM 731 C C . PHE A 1 96 ? 4.489 -7.335 2.730 1.00 91.19 96 PHE A C 1
ATOM 733 O O . PHE A 1 96 ? 3.439 -7.294 3.369 1.00 91.19 96 PHE A O 1
ATOM 740 N N . SER A 1 97 ? 5.199 -8.461 2.618 1.00 90.31 97 SER A N 1
ATOM 741 C CA . SER A 1 97 ? 4.763 -9.768 3.132 1.00 90.31 97 SER A CA 1
ATOM 742 C C . SER A 1 97 ? 4.344 -9.734 4.609 1.00 90.31 97 SER A C 1
ATOM 744 O O . SER A 1 97 ? 3.296 -10.271 4.973 1.00 90.31 97 SER A O 1
ATOM 746 N N . LYS A 1 98 ? 5.118 -9.046 5.460 1.00 88.75 98 LYS A N 1
ATOM 747 C CA . LYS A 1 98 ? 4.829 -8.887 6.895 1.00 88.75 98 LYS A CA 1
ATOM 748 C C . LYS A 1 98 ? 3.547 -8.091 7.145 1.00 88.75 98 LYS A C 1
ATOM 750 O O . LYS A 1 98 ? 2.729 -8.509 7.963 1.00 88.75 98 LYS A O 1
ATOM 755 N N . ILE A 1 99 ? 3.372 -6.972 6.438 1.00 90.38 99 ILE A N 1
ATOM 756 C CA . ILE A 1 99 ? 2.211 -6.080 6.585 1.00 90.38 99 ILE A CA 1
ATOM 757 C C . ILE A 1 99 ? 0.950 -6.787 6.086 1.00 90.38 99 ILE A C 1
ATOM 759 O O . ILE A 1 99 ? -0.038 -6.864 6.810 1.00 90.38 99 ILE A O 1
ATOM 763 N N . ILE A 1 100 ? 1.003 -7.392 4.898 1.00 92.69 100 ILE A N 1
ATOM 764 C CA . ILE A 1 100 ? -0.113 -8.158 4.328 1.00 92.69 100 ILE A CA 1
ATOM 765 C C . ILE A 1 100 ? -0.496 -9.310 5.260 1.00 92.69 100 ILE A C 1
ATOM 767 O O . ILE A 1 100 ? -1.668 -9.494 5.576 1.00 92.69 100 ILE A O 1
ATOM 771 N N . GLY A 1 101 ? 0.483 -10.056 5.771 1.00 91.38 101 GLY A N 1
ATOM 772 C CA . GLY A 1 101 ? 0.229 -11.138 6.715 1.00 91.38 101 GLY A CA 1
ATOM 773 C C . GLY A 1 101 ? -0.344 -10.674 8.060 1.00 91.38 101 GLY A C 1
ATOM 774 O O . GLY A 1 101 ? -1.132 -11.391 8.674 1.00 91.38 101 GLY A O 1
ATOM 775 N N . MET A 1 102 ? 0.015 -9.479 8.537 1.00 89.94 102 MET A N 1
ATOM 776 C CA . MET A 1 102 ? -0.626 -8.850 9.697 1.00 89.94 102 MET A CA 1
ATOM 777 C C . MET A 1 102 ? -2.091 -8.511 9.402 1.00 89.94 102 MET A C 1
ATOM 779 O O . MET A 1 102 ? -2.962 -8.928 10.160 1.00 89.94 102 MET A O 1
ATOM 783 N N . LEU A 1 103 ? -2.373 -7.841 8.281 1.00 91.94 103 LEU A N 1
ATOM 784 C CA . LEU A 1 103 ? -3.735 -7.475 7.879 1.00 91.94 103 LEU A CA 1
ATOM 785 C C . LEU A 1 103 ? -4.634 -8.704 7.707 1.00 91.94 103 LEU A C 1
ATOM 787 O O . LEU A 1 103 ? -5.764 -8.707 8.190 1.00 91.94 103 LEU A O 1
ATOM 791 N N . LEU A 1 104 ? -4.122 -9.771 7.088 1.00 92.19 104 LEU A N 1
ATOM 792 C CA . LEU A 1 104 ? -4.850 -11.030 6.923 1.00 92.19 104 LEU A CA 1
ATOM 793 C C . LEU A 1 104 ? -5.149 -11.706 8.265 1.00 92.19 104 LEU A C 1
ATOM 795 O O . LEU A 1 104 ? -6.263 -12.179 8.456 1.00 92.19 104 LEU A O 1
ATOM 799 N N . ARG A 1 105 ? -4.201 -11.717 9.215 1.00 90.50 105 ARG A N 1
ATOM 800 C CA . ARG A 1 105 ? -4.453 -12.229 10.579 1.00 90.50 105 ARG A CA 1
ATOM 801 C C . ARG A 1 105 ? -5.549 -11.445 11.289 1.00 90.50 105 ARG A C 1
ATOM 803 O O . ARG A 1 105 ? -6.329 -12.026 12.032 1.00 90.50 105 ARG A O 1
ATOM 810 N N . MET A 1 106 ? -5.595 -10.138 11.059 1.00 91.50 106 MET A N 1
ATOM 811 C CA . MET A 1 106 ? -6.570 -9.241 11.669 1.00 91.50 106 MET A CA 1
ATOM 812 C C . MET A 1 106 ? -7.910 -9.212 10.935 1.00 91.50 106 MET A C 1
ATOM 814 O O . MET A 1 106 ? -8.816 -8.538 11.405 1.00 91.50 106 MET A O 1
ATOM 818 N N . SER A 1 107 ? -8.077 -9.910 9.812 1.00 93.00 107 SER A N 1
ATOM 819 C CA . SER A 1 107 ? -9.293 -9.841 8.996 1.00 93.00 107 SER A CA 1
ATOM 820 C C . SER A 1 107 ? -10.063 -11.154 9.026 1.00 93.00 107 SER A C 1
ATOM 822 O O . SER A 1 107 ? -9.488 -12.237 8.961 1.00 93.00 107 SER A O 1
ATOM 824 N N . CYS A 1 108 ? -11.391 -11.076 9.086 1.00 92.94 108 CYS A N 1
ATOM 825 C CA . CYS A 1 108 ? -12.228 -12.253 8.885 1.00 92.94 108 CYS A CA 1
ATOM 826 C C . CYS A 1 108 ? -12.386 -12.513 7.384 1.00 92.94 108 CYS A C 1
ATOM 828 O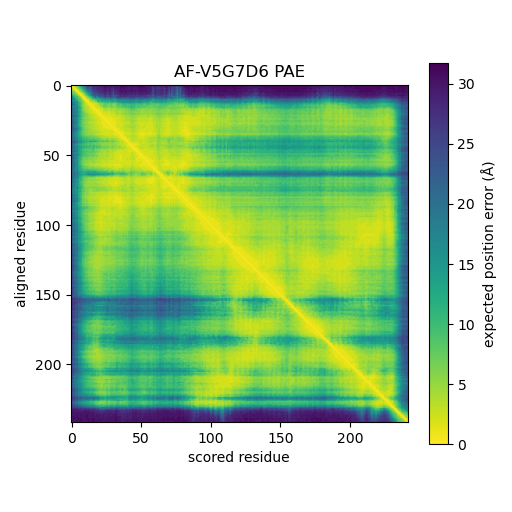 O . CYS A 1 108 ? -12.953 -11.686 6.679 1.00 92.94 108 CYS A O 1
ATOM 830 N N . LEU A 1 109 ? -11.969 -13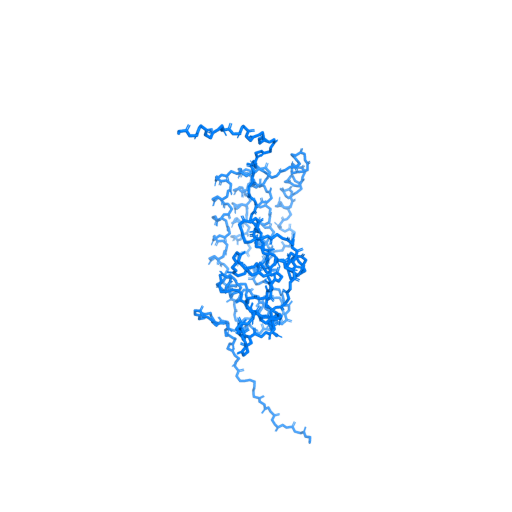.679 6.891 1.00 92.38 109 LEU A N 1
ATOM 831 C CA . LEU A 1 109 ? -12.069 -14.018 5.462 1.00 92.38 109 LEU A CA 1
ATOM 832 C C . LEU A 1 109 ? -13.469 -14.482 5.031 1.00 92.38 109 LEU A C 1
ATOM 834 O O . LEU A 1 109 ? -13.666 -14.853 3.880 1.00 92.38 109 LEU A O 1
ATOM 838 N N . SER A 1 110 ? -14.439 -14.468 5.951 1.00 92.88 110 SER A N 1
ATOM 839 C CA . SER A 1 110 ? -15.847 -14.745 5.646 1.00 92.88 110 SER A CA 1
ATOM 840 C C . SER A 1 110 ? -16.703 -13.488 5.490 1.00 92.88 110 SER A C 1
ATOM 842 O O . SER A 1 110 ? -17.652 -13.517 4.718 1.00 92.88 110 SER A O 1
ATOM 844 N N . CYS A 1 111 ? -16.432 -12.420 6.252 1.00 94.31 111 CYS A N 1
ATOM 845 C CA . CYS A 1 111 ? -17.168 -11.148 6.145 1.00 94.31 111 CYS A CA 1
ATOM 846 C C . CYS A 1 111 ? -16.297 -9.965 5.710 1.00 94.31 111 CYS A C 1
ATOM 848 O O . CYS A 1 111 ? -16.803 -8.858 5.579 1.00 94.31 111 CYS A O 1
ATOM 850 N N . TYR A 1 112 ? -14.996 -10.187 5.517 1.00 93.69 112 TYR A N 1
ATOM 851 C CA . TYR A 1 112 ? -14.018 -9.205 5.042 1.00 93.69 112 TYR A CA 1
ATOM 852 C C . TYR A 1 112 ? -13.840 -7.974 5.945 1.00 93.69 112 TYR A C 1
ATOM 854 O O . TYR A 1 112 ? -13.240 -6.982 5.541 1.00 93.69 112 TYR A O 1
ATOM 862 N N . LEU A 1 113 ? -14.302 -8.051 7.199 1.00 92.12 113 LEU A N 1
ATOM 863 C CA . LEU A 1 113 ? -14.114 -7.003 8.200 1.00 92.12 113 LEU A CA 1
ATOM 864 C C . LEU A 1 113 ? -12.878 -7.265 9.065 1.00 92.12 113 LEU A C 1
ATOM 866 O O . LEU A 1 113 ? -12.656 -8.379 9.561 1.00 92.12 113 LEU A O 1
ATOM 870 N N . ILE A 1 114 ? -12.110 -6.201 9.303 1.00 91.75 114 ILE A N 1
ATOM 871 C CA . ILE A 1 114 ? -10.987 -6.212 10.241 1.00 91.75 114 ILE A CA 1
ATOM 872 C C . ILE A 1 114 ? -11.502 -6.267 11.685 1.00 91.75 114 ILE A C 1
ATOM 874 O O . ILE A 1 114 ? -12.400 -5.509 12.063 1.00 91.75 114 ILE A O 1
ATOM 878 N N . GLN A 1 115 ? -10.924 -7.166 12.475 1.00 90.50 115 GLN A N 1
ATOM 879 C CA . GLN A 1 115 ? -11.254 -7.516 13.858 1.00 90.50 115 GLN A CA 1
ATOM 880 C C . GLN A 1 115 ? -10.721 -6.471 14.847 1.00 90.50 115 GLN A C 1
ATOM 882 O O . GLN A 1 115 ? -9.988 -6.786 15.778 1.00 90.50 115 GLN A O 1
ATOM 887 N N . ILE A 1 116 ? -11.070 -5.211 14.608 1.00 89.50 116 ILE A N 1
ATOM 888 C CA . ILE A 1 116 ? -10.799 -4.091 15.507 1.00 89.50 116 ILE A CA 1
ATOM 889 C C . ILE A 1 116 ? -12.162 -3.517 15.917 1.00 89.50 116 ILE A C 1
ATOM 891 O O . ILE A 1 116 ? -12.966 -3.228 15.023 1.00 89.50 116 ILE A O 1
ATOM 895 N N . PRO A 1 117 ? -12.434 -3.325 17.218 1.00 87.38 117 PRO A N 1
ATOM 896 C CA . PRO A 1 117 ? -13.678 -2.722 17.680 1.00 87.38 117 PRO A CA 1
ATOM 897 C C . PRO A 1 117 ? -13.946 -1.345 17.060 1.00 87.38 117 PRO A C 1
ATOM 899 O O . PRO A 1 117 ? -13.022 -0.586 16.752 1.00 87.38 117 PRO A O 1
ATOM 902 N N . THR A 1 118 ? -15.220 -0.993 16.889 1.00 86.06 118 THR A N 1
ATOM 903 C CA . THR A 1 118 ? -15.618 0.239 16.179 1.00 86.06 118 THR A CA 1
ATOM 904 C C . THR A 1 118 ? -15.091 1.507 16.855 1.00 86.06 118 THR A C 1
ATOM 906 O O . THR A 1 118 ? -14.608 2.408 16.171 1.00 86.06 118 THR A O 1
ATOM 909 N N . HIS A 1 119 ? -15.117 1.561 18.189 1.00 85.06 119 HIS A N 1
ATOM 910 C CA . HIS A 1 119 ? -14.616 2.703 18.961 1.00 85.06 119 HIS A CA 1
ATOM 911 C C . HIS A 1 119 ? -13.113 2.937 18.757 1.00 85.06 119 HIS A C 1
ATOM 913 O O . HIS A 1 119 ? -12.694 4.077 18.576 1.00 85.06 119 HIS A O 1
ATOM 919 N N . ILE A 1 120 ? -12.317 1.866 18.673 1.00 88.31 120 ILE A N 1
ATOM 920 C CA . ILE A 1 120 ? -10.878 1.945 18.39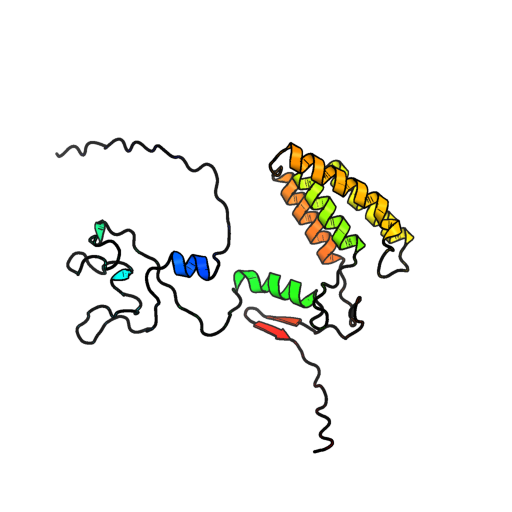5 1.00 88.31 120 ILE A CA 1
ATOM 921 C C . ILE A 1 120 ? -10.623 2.444 16.968 1.00 88.31 120 ILE A C 1
ATOM 923 O O . ILE A 1 120 ? -9.809 3.344 16.772 1.00 88.31 120 ILE A O 1
ATOM 927 N N . LYS A 1 121 ? -11.354 1.920 15.969 1.00 88.75 121 LYS A N 1
ATOM 928 C CA . LYS A 1 121 ? -11.248 2.372 14.565 1.00 88.75 121 LYS A CA 1
ATOM 929 C C . LYS A 1 121 ? -11.540 3.865 14.418 1.00 88.75 121 LYS A C 1
ATOM 931 O O . LYS A 1 121 ? -10.818 4.568 13.714 1.00 88.75 121 LYS A O 1
ATOM 936 N N . ARG A 1 122 ? -12.612 4.344 15.058 1.00 88.81 122 ARG A N 1
ATOM 937 C CA . ARG A 1 122 ? -12.992 5.761 15.005 1.00 88.81 122 ARG A CA 1
ATOM 938 C C . ARG A 1 122 ? -11.977 6.625 15.750 1.00 88.81 122 ARG A C 1
ATOM 940 O O . ARG A 1 122 ? -11.544 7.626 15.192 1.00 88.81 122 ARG A O 1
ATOM 947 N N . SER A 1 123 ? -11.542 6.202 16.937 1.00 89.88 123 SER A N 1
ATOM 948 C CA . SER A 1 123 ? -10.534 6.921 17.721 1.00 89.88 123 SER A CA 1
ATOM 949 C C . SER A 1 123 ? -9.253 7.163 16.927 1.00 89.88 123 SER A C 1
ATOM 951 O O . SER A 1 123 ? -8.892 8.316 16.704 1.00 89.88 123 SER A O 1
ATOM 953 N N . ILE A 1 124 ? -8.635 6.109 16.382 1.00 90.81 124 ILE A N 1
ATOM 954 C CA . ILE A 1 124 ? -7.373 6.255 15.645 1.00 90.81 124 ILE A CA 1
ATOM 955 C C . ILE A 1 124 ? -7.526 7.118 14.395 1.00 90.81 124 ILE A C 1
ATOM 957 O O . ILE A 1 124 ? -6.657 7.929 14.084 1.00 90.81 124 ILE A O 1
ATOM 961 N N . SER A 1 125 ? -8.657 6.999 13.692 1.00 91.81 125 SER A N 1
ATOM 962 C CA . SER A 1 125 ? -8.938 7.854 12.541 1.00 91.81 125 SER A CA 1
ATOM 963 C C . SER A 1 125 ? -9.008 9.327 12.940 1.00 91.81 125 SER A C 1
ATOM 965 O O . SER A 1 125 ? -8.570 10.182 12.175 1.00 91.81 125 SER A O 1
ATOM 967 N N . ILE A 1 126 ? -9.576 9.636 14.103 1.00 91.88 126 ILE A N 1
ATOM 968 C CA . ILE A 1 126 ? -9.741 11.007 14.590 1.00 91.88 126 ILE A CA 1
ATOM 969 C C . ILE A 1 126 ? -8.414 11.545 15.118 1.00 91.88 126 ILE A C 1
ATOM 971 O O . ILE A 1 126 ? -8.036 12.654 14.753 1.00 91.88 126 ILE A O 1
ATOM 975 N N . GLN A 1 127 ? -7.659 10.744 15.870 1.00 92.38 127 GLN A N 1
ATOM 976 C CA . GLN A 1 127 ? -6.311 11.087 16.327 1.00 92.38 127 GLN A CA 1
ATOM 977 C C . GLN A 1 127 ? -5.394 11.443 15.152 1.00 92.38 127 GLN A C 1
ATOM 979 O O . GLN A 1 127 ? -4.756 12.490 15.173 1.00 92.38 127 GLN A O 1
ATOM 984 N N . ILE A 1 128 ? -5.383 10.630 14.089 1.00 91.81 128 ILE A N 1
ATOM 985 C CA . ILE A 1 128 ? -4.580 10.905 12.887 1.00 91.81 128 ILE A CA 1
ATOM 986 C C . ILE A 1 128 ? -5.037 12.198 12.199 1.00 91.81 128 ILE A C 1
ATOM 988 O O . ILE A 1 128 ? -4.203 13.014 11.818 1.00 91.81 128 ILE A O 1
ATOM 992 N N . LYS A 1 129 ? -6.350 12.427 12.064 1.00 91.81 129 LYS A N 1
ATOM 993 C CA . LYS A 1 129 ? -6.875 13.672 11.476 1.00 91.81 129 LYS A CA 1
ATOM 994 C C . LYS A 1 129 ? -6.489 14.906 12.297 1.00 91.81 129 LYS A C 1
ATOM 996 O O . LYS A 1 129 ? -6.128 15.921 11.711 1.00 91.81 129 LYS A O 1
ATOM 1001 N N . LEU A 1 130 ? -6.536 14.820 13.626 1.00 92.19 130 LEU A N 1
ATOM 1002 C CA . LEU A 1 130 ? -6.119 15.897 14.528 1.00 92.19 130 LEU A CA 1
ATOM 1003 C C . LEU A 1 130 ? -4.618 16.177 14.416 1.00 92.19 130 LEU A C 1
ATOM 1005 O O . LEU A 1 130 ? -4.230 17.338 14.322 1.00 92.19 130 LEU A O 1
ATOM 1009 N N . LEU A 1 131 ? -3.781 15.136 14.358 1.00 92.25 131 LEU A N 1
ATOM 1010 C CA . LEU A 1 131 ? -2.340 15.289 14.141 1.00 92.25 131 LEU A CA 1
ATOM 1011 C C . LEU A 1 131 ? -2.041 15.973 12.803 1.00 92.25 131 LEU A C 1
ATOM 1013 O O . LEU A 1 131 ? -1.261 16.921 12.771 1.00 92.25 131 LEU A O 1
ATOM 1017 N N . ASN A 1 132 ? -2.719 15.563 11.729 1.00 90.44 132 ASN A N 1
ATOM 1018 C CA . ASN A 1 132 ? -2.587 16.188 10.411 1.00 90.44 132 ASN A CA 1
ATOM 1019 C C . ASN A 1 132 ? -3.054 17.655 10.405 1.00 90.44 132 ASN A C 1
ATOM 1021 O O . ASN A 1 132 ? -2.581 18.446 9.595 1.00 90.44 132 ASN A O 1
ATOM 1025 N N . ALA A 1 133 ? -3.970 18.028 11.303 1.00 91.00 133 ALA A N 1
ATOM 1026 C CA . ALA A 1 133 ? -4.410 19.407 11.515 1.00 91.00 133 ALA A CA 1
ATOM 1027 C C . ALA A 1 133 ? -3.471 20.215 12.439 1.00 91.00 133 ALA A C 1
ATOM 1029 O O . ALA A 1 133 ? -3.731 21.388 12.693 1.00 91.00 133 ALA A O 1
ATOM 1030 N N . GLY A 1 134 ? -2.412 19.603 12.985 1.00 89.25 134 GLY A N 1
ATOM 1031 C CA . GLY A 1 134 ? -1.513 20.217 13.971 1.00 89.25 134 GLY A CA 1
ATOM 1032 C C . GLY A 1 134 ? -2.066 20.266 15.405 1.00 89.25 134 GLY A C 1
ATOM 1033 O O . GLY A 1 134 ? -1.431 20.831 16.294 1.00 89.25 134 GLY A O 1
ATOM 1034 N N . LEU A 1 135 ? -3.224 19.656 15.668 1.00 90.56 135 LEU A N 1
ATOM 1035 C CA . LEU A 1 135 ? -3.936 19.687 16.951 1.00 90.56 135 LEU A CA 1
ATOM 1036 C C . LEU A 1 135 ? -3.473 18.547 17.876 1.00 90.56 135 LEU A C 1
ATOM 1038 O O . LEU A 1 135 ? -4.233 17.640 18.223 1.00 90.56 135 LEU A O 1
ATOM 1042 N N . VAL A 1 136 ? -2.197 18.582 18.270 1.00 91.19 136 VAL A N 1
ATOM 1043 C CA . VAL A 1 136 ? -1.541 17.492 19.017 1.00 91.19 136 VAL A CA 1
ATOM 1044 C C . VAL A 1 136 ? -2.180 17.243 20.386 1.00 91.19 136 VAL A C 1
ATOM 1046 O O . VAL A 1 136 ? -2.442 16.092 20.730 1.00 91.19 136 VAL A O 1
ATOM 1049 N N . THR A 1 137 ? -2.479 18.291 21.154 1.00 91.81 137 THR A N 1
ATOM 1050 C CA . THR A 1 137 ? -3.086 18.161 22.492 1.00 91.81 137 THR A CA 1
ATOM 1051 C C . THR A 1 137 ? -4.423 17.430 22.436 1.00 91.81 137 THR A C 1
ATOM 1053 O O . THR A 1 137 ? -4.632 16.467 23.170 1.00 91.81 137 THR A O 1
ATOM 1056 N N . LEU A 1 138 ? -5.277 17.802 21.480 1.00 90.69 138 LEU A N 1
ATOM 1057 C CA . LEU A 1 138 ? -6.582 17.174 21.282 1.00 90.69 138 LEU A CA 1
ATOM 1058 C C . LEU A 1 138 ? -6.456 15.701 20.877 1.00 90.69 138 LEU A C 1
ATOM 1060 O O . LEU A 1 138 ? -7.278 14.878 21.269 1.00 90.69 138 LEU A O 1
ATOM 1064 N N . SER A 1 139 ? -5.417 15.334 20.118 1.00 91.31 139 SER A N 1
ATOM 1065 C CA . SER A 1 139 ? -5.188 13.928 19.754 1.00 91.31 139 SER A CA 1
ATOM 1066 C C . SER A 1 139 ? -4.906 13.039 20.977 1.00 91.31 139 SER A C 1
ATOM 1068 O O . SER A 1 139 ? -5.360 11.894 21.026 1.00 91.31 139 SER A O 1
ATOM 1070 N N . ILE A 1 140 ? -4.233 13.587 21.994 1.00 91.12 140 ILE A N 1
ATOM 1071 C CA . ILE A 1 140 ? -3.949 12.907 23.266 1.00 91.12 140 ILE A CA 1
ATOM 1072 C C . ILE A 1 140 ? -5.197 12.901 24.162 1.00 91.12 140 ILE A C 1
ATOM 1074 O O . ILE A 1 140 ? -5.496 11.898 24.808 1.00 91.12 140 ILE A O 1
ATOM 1078 N N . GLU A 1 141 ? -5.989 13.978 24.166 1.00 91.44 141 GLU A N 1
ATOM 1079 C CA . GLU A 1 141 ? -7.277 14.007 24.876 1.00 91.44 141 GLU A CA 1
ATOM 1080 C C . GLU A 1 141 ? -8.232 12.911 24.384 1.00 91.44 141 GLU A C 1
ATOM 1082 O O . GLU A 1 141 ? -8.902 12.263 25.194 1.00 91.44 141 GLU A O 1
ATOM 1087 N N . VAL A 1 142 ? -8.259 12.642 23.073 1.00 90.06 142 VAL A N 1
ATOM 1088 C CA . VAL A 1 142 ? -9.050 11.542 22.495 1.00 90.06 142 VAL A CA 1
ATOM 1089 C C . VAL A 1 142 ? -8.588 10.180 23.025 1.00 90.06 142 VAL A C 1
ATOM 1091 O O . VAL A 1 142 ? -9.433 9.330 23.312 1.00 90.06 142 VAL A O 1
ATOM 1094 N N . GLU A 1 143 ? -7.280 9.976 23.209 1.00 87.31 143 GLU A N 1
ATOM 1095 C CA . GLU A 1 143 ? -6.724 8.746 23.793 1.00 87.31 143 GLU A CA 1
ATOM 1096 C C . GLU A 1 143 ? -7.227 8.539 25.227 1.00 87.31 143 GLU A C 1
ATOM 1098 O O . GLU A 1 143 ? -7.782 7.489 25.554 1.00 87.31 143 GLU A O 1
ATOM 1103 N N . SER A 1 144 ? -7.110 9.580 26.056 1.00 88.94 144 SER A N 1
ATOM 1104 C CA . SER A 1 144 ? -7.575 9.577 27.447 1.00 88.94 144 SER A CA 1
ATOM 1105 C C . SER A 1 144 ? -9.084 9.326 27.547 1.00 88.94 144 SER A C 1
ATOM 1107 O O . SER A 1 144 ? -9.535 8.475 28.316 1.00 88.94 144 SER A O 1
ATOM 1109 N N . THR A 1 145 ? -9.872 10.005 26.710 1.00 88.19 145 THR A N 1
ATOM 1110 C CA . THR A 1 145 ? -11.335 9.852 26.665 1.00 88.19 145 THR A CA 1
ATOM 1111 C C . THR A 1 145 ? -11.733 8.420 26.310 1.00 88.19 145 THR A C 1
ATOM 1113 O O . THR A 1 145 ? -12.601 7.828 26.951 1.00 88.19 145 THR A O 1
ATOM 1116 N N . ILE A 1 146 ? -11.078 7.821 25.312 1.00 86.62 146 ILE A N 1
ATOM 1117 C CA . ILE A 1 146 ? -11.325 6.428 24.927 1.00 86.62 146 ILE A CA 1
ATOM 1118 C C . ILE A 1 146 ? -10.935 5.464 26.039 1.00 86.62 146 ILE A C 1
ATOM 1120 O O . ILE A 1 146 ? -11.700 4.543 26.314 1.00 86.62 146 ILE A O 1
ATOM 1124 N N . ALA A 1 147 ? -9.800 5.675 26.707 1.00 86.44 147 ALA A N 1
ATOM 1125 C CA . ALA A 1 147 ? -9.383 4.832 27.822 1.00 86.44 147 ALA A CA 1
ATOM 1126 C C . ALA A 1 147 ? -10.424 4.834 28.958 1.00 86.44 147 ALA A C 1
ATOM 1128 O O . ALA A 1 147 ? -10.767 3.775 29.489 1.00 86.44 147 ALA A O 1
ATOM 1129 N N . GLN A 1 148 ? -10.997 5.998 29.280 1.00 87.06 148 GLN A N 1
ATOM 1130 C CA . GLN A 1 148 ? -12.082 6.122 30.261 1.00 87.06 148 GLN A CA 1
ATOM 1131 C C . GLN A 1 148 ? -13.363 5.403 29.812 1.00 87.06 148 GLN A C 1
ATOM 1133 O O . GLN A 1 148 ? -13.990 4.692 30.603 1.00 87.06 148 GLN A O 1
ATOM 1138 N N . LEU A 1 149 ? -13.746 5.537 28.538 1.00 85.81 149 LEU A N 1
ATOM 1139 C CA . LEU A 1 149 ? -14.903 4.831 27.982 1.00 85.81 149 LEU A CA 1
ATOM 1140 C C . LEU A 1 149 ? -14.703 3.311 28.009 1.00 85.81 149 LEU A C 1
ATOM 1142 O O . LEU A 1 149 ? -15.609 2.588 28.415 1.00 85.81 149 LEU A O 1
ATOM 1146 N N . ILE A 1 150 ? -13.517 2.816 27.650 1.00 85.19 150 ILE A N 1
ATOM 1147 C CA . ILE A 1 150 ? -13.181 1.387 27.721 1.00 85.19 150 ILE A CA 1
ATOM 1148 C C . ILE A 1 150 ? -13.275 0.881 29.164 1.00 85.19 150 ILE A C 1
ATOM 1150 O O . ILE A 1 150 ? -13.843 -0.184 29.397 1.00 85.19 150 ILE A O 1
ATOM 1154 N N . ALA A 1 151 ? -12.773 1.644 30.139 1.00 86.06 151 ALA A N 1
ATOM 1155 C CA . ALA A 1 151 ? -12.876 1.283 31.552 1.00 86.06 151 ALA A CA 1
ATOM 1156 C C . ALA A 1 151 ? -14.338 1.209 32.029 1.00 86.06 151 ALA A C 1
ATOM 1158 O O . ALA A 1 151 ? -14.695 0.306 32.784 1.00 86.06 151 ALA A O 1
ATOM 1159 N N . THR A 1 152 ? -15.186 2.120 31.547 1.00 86.19 152 THR A N 1
ATOM 1160 C CA . THR A 1 152 ? -16.613 2.190 31.901 1.00 86.19 152 THR A CA 1
ATOM 1161 C C . THR A 1 152 ? -17.424 1.054 31.270 1.00 86.19 152 THR A C 1
ATOM 1163 O O . THR A 1 152 ? -18.284 0.467 31.919 1.00 86.19 152 THR A O 1
ATOM 1166 N N . TYR A 1 153 ? -17.140 0.716 30.010 1.00 82.94 153 TYR A N 1
ATOM 1167 C CA . TYR A 1 153 ? -17.870 -0.284 29.221 1.00 82.94 153 TYR A CA 1
ATOM 1168 C C . TYR A 1 153 ? -17.112 -1.614 29.089 1.00 82.94 153 TYR A C 1
ATOM 1170 O O . TYR A 1 153 ? -17.319 -2.346 28.123 1.00 82.94 153 TYR A O 1
ATOM 1178 N N . ASN A 1 154 ? -16.258 -1.953 30.059 1.00 79.69 154 ASN A N 1
ATOM 1179 C CA . ASN A 1 154 ? -15.358 -3.114 30.006 1.00 79.69 154 ASN A CA 1
ATOM 1180 C C . ASN A 1 154 ? -16.053 -4.471 29.744 1.00 79.69 154 ASN A C 1
ATOM 1182 O O . ASN A 1 154 ? -15.409 -5.411 29.280 1.00 79.69 154 ASN A O 1
ATOM 1186 N N . ALA A 1 155 ? -17.355 -4.574 30.024 1.00 73.56 155 ALA A N 1
ATOM 1187 C CA . ALA A 1 155 ? -18.172 -5.764 29.811 1.00 73.56 155 ALA A CA 1
ATOM 1188 C C . ALA A 1 155 ? -18.591 -5.974 28.342 1.00 73.56 155 ALA A C 1
ATOM 1190 O O . ALA A 1 155 ? -19.023 -7.069 27.979 1.00 73.56 155 ALA A O 1
ATOM 1191 N N . TYR A 1 156 ? -18.479 -4.948 27.495 1.00 67.81 156 TYR A N 1
ATOM 1192 C CA . TYR A 1 156 ? -18.914 -4.987 26.104 1.00 67.81 156 TYR A CA 1
ATOM 1193 C C . TYR A 1 156 ? -17.724 -5.138 25.156 1.00 67.81 156 TYR A C 1
ATOM 1195 O O . TYR A 1 156 ? -16.774 -4.363 25.184 1.00 67.81 156 TYR A O 1
ATOM 1203 N N . GLU A 1 157 ? -17.815 -6.100 24.235 1.00 70.00 157 GLU A N 1
ATOM 1204 C CA . GLU A 1 157 ? -16.816 -6.284 23.170 1.00 70.00 157 GLU A CA 1
ATOM 1205 C C . GLU A 1 157 ? -16.782 -5.079 22.202 1.00 70.00 157 GLU A C 1
ATOM 1207 O O . GLU A 1 157 ? -15.746 -4.757 21.620 1.00 70.00 157 GLU A O 1
ATOM 1212 N N . ASN A 1 158 ? -17.910 -4.371 22.062 1.00 77.38 158 ASN A N 1
ATOM 1213 C CA . ASN A 1 158 ? -18.012 -3.098 21.355 1.00 77.38 158 ASN A CA 1
ATOM 1214 C C . ASN A 1 158 ? -18.776 -2.075 22.200 1.00 77.38 158 ASN A C 1
ATOM 1216 O O . ASN A 1 158 ? -19.918 -2.318 22.583 1.00 77.38 158 ASN A O 1
ATOM 1220 N N . ILE A 1 159 ? -18.159 -0.914 22.418 1.00 79.50 159 ILE A N 1
ATOM 1221 C CA . ILE A 1 159 ? -18.815 0.251 23.017 1.00 79.50 159 ILE A CA 1
ATOM 1222 C C . ILE A 1 159 ? -19.966 0.715 22.096 1.00 79.50 159 ILE A C 1
ATOM 1224 O O . ILE A 1 159 ? -19.736 0.814 20.883 1.00 79.50 159 ILE A O 1
ATOM 1228 N N . PRO A 1 160 ? -21.171 0.993 22.637 1.00 78.81 160 PRO A N 1
ATOM 1229 C CA . PRO A 1 160 ? -22.303 1.517 21.869 1.00 78.81 160 PRO A CA 1
ATOM 1230 C C . PRO A 1 160 ? -21.960 2.808 21.120 1.00 78.81 160 PRO A C 1
ATOM 1232 O O . PRO A 1 160 ? -21.147 3.610 21.588 1.00 78.81 160 PRO A O 1
ATOM 1235 N N . GLU A 1 161 ? -22.582 3.037 19.961 1.00 77.62 161 GLU A N 1
ATOM 1236 C CA . GLU A 1 161 ? -22.272 4.218 19.147 1.00 77.62 161 GLU A CA 1
ATOM 1237 C C . GLU A 1 161 ? -22.649 5.531 19.844 1.00 77.62 161 GLU A C 1
ATOM 1239 O O . GLU A 1 161 ? -21.953 6.534 19.668 1.00 77.62 161 GLU A O 1
ATOM 1244 N N . GLU A 1 162 ? -23.678 5.521 20.694 1.00 76.88 162 GLU A N 1
ATOM 1245 C CA . GLU A 1 162 ? -24.123 6.692 21.454 1.00 76.88 162 GLU A CA 1
ATOM 1246 C C . GLU A 1 162 ? -23.053 7.175 22.441 1.00 76.88 162 GLU A C 1
ATOM 1248 O O . GLU A 1 162 ? -22.887 8.376 22.650 1.00 76.88 162 GLU A O 1
ATOM 1253 N N . ALA A 1 163 ? -22.265 6.255 23.004 1.00 77.56 163 ALA A N 1
ATOM 1254 C CA . ALA A 1 163 ? -21.197 6.585 23.944 1.00 77.56 163 ALA A CA 1
ATOM 1255 C C . ALA A 1 163 ? -19.947 7.174 23.257 1.00 77.56 163 ALA A C 1
ATOM 1257 O O . ALA A 1 163 ? -19.100 7.765 23.922 1.00 77.56 163 ALA A O 1
ATOM 1258 N N . ILE A 1 164 ? -19.828 7.050 21.928 1.00 79.56 164 ILE A N 1
ATOM 1259 C CA . ILE A 1 164 ? -18.682 7.544 21.138 1.00 79.56 164 ILE A CA 1
ATOM 1260 C C . ILE A 1 164 ? -18.938 8.971 20.610 1.00 79.56 164 ILE A C 1
ATOM 1262 O O . ILE A 1 164 ? -18.021 9.628 20.114 1.00 79.56 164 ILE A O 1
ATOM 1266 N N . VAL A 1 165 ? -20.160 9.498 20.752 1.00 79.75 165 VAL A N 1
ATOM 1267 C CA . VAL A 1 165 ? -20.555 10.845 20.297 1.00 79.75 165 VAL A CA 1
ATOM 1268 C C . VAL A 1 165 ? -19.592 11.962 20.727 1.00 79.75 165 VAL A C 1
ATOM 1270 O O . VAL A 1 165 ? -19.281 12.794 19.869 1.00 79.75 165 VAL A O 1
ATOM 1273 N N . PRO A 1 166 ? -19.047 11.991 21.965 1.00 78.19 166 PRO A N 1
ATOM 1274 C CA . PRO A 1 166 ? -18.089 13.024 22.365 1.00 78.19 166 PRO A CA 1
ATOM 1275 C C . PRO A 1 166 ? -16.870 13.103 21.440 1.00 78.19 166 PRO A C 1
ATOM 1277 O O . PRO A 1 166 ? -16.374 14.185 21.138 1.00 78.19 166 PRO A O 1
ATOM 1280 N N . ILE A 1 167 ? -16.426 11.962 20.914 1.00 80.94 167 ILE A N 1
ATOM 1281 C CA . ILE A 1 167 ? -15.224 11.882 20.085 1.00 80.94 167 ILE A CA 1
ATOM 1282 C C . ILE A 1 167 ? -15.512 12.334 18.647 1.00 80.94 167 ILE A C 1
ATOM 1284 O O . ILE A 1 167 ? -14.647 12.905 17.985 1.00 80.94 167 ILE A O 1
ATOM 1288 N N . LEU A 1 168 ? -16.754 12.177 18.177 1.00 83.06 168 LEU A N 1
ATOM 1289 C CA . LEU A 1 168 ? -17.183 12.649 16.855 1.00 83.06 168 LEU A CA 1
ATOM 1290 C C . LEU A 1 168 ? -17.137 14.179 16.726 1.00 83.06 168 LEU A C 1
ATOM 1292 O O . LEU A 1 168 ? -17.013 14.697 15.615 1.00 83.06 168 LEU A O 1
ATOM 1296 N N . ALA A 1 169 ? -17.218 14.917 17.837 1.00 85.81 169 ALA A N 1
ATOM 1297 C CA . ALA A 1 169 ? -17.057 16.369 17.822 1.00 85.81 169 ALA A CA 1
ATOM 1298 C C . ALA A 1 169 ? -15.644 16.772 17.361 1.00 85.81 169 ALA A C 1
ATOM 1300 O O . ALA A 1 169 ? -15.504 17.651 16.507 1.00 85.81 169 ALA A O 1
ATOM 1301 N N . TYR A 1 170 ? -14.612 16.065 17.836 1.00 87.69 170 TYR A N 1
ATOM 1302 C CA . TYR A 1 170 ? -13.229 16.291 17.414 1.00 87.69 170 TYR A CA 1
ATOM 1303 C C . TYR A 1 170 ? -13.010 15.985 15.932 1.00 87.69 170 TYR A C 1
ATOM 1305 O O . TYR A 1 170 ? -12.224 16.665 15.274 1.00 87.69 170 TYR A O 1
ATOM 1313 N N . GLU A 1 171 ? -13.732 15.011 15.373 1.00 88.62 171 GLU A N 1
ATOM 1314 C CA . GLU A 1 171 ? -13.664 14.728 13.938 1.00 88.62 171 GLU A CA 1
ATOM 1315 C C . GLU A 1 171 ? -14.124 15.923 13.095 1.00 88.62 171 GLU A C 1
ATOM 1317 O O . GLU A 1 171 ? -13.485 16.273 12.101 1.00 88.62 171 GLU A O 1
ATOM 1322 N N . LYS A 1 172 ? -15.233 16.561 13.490 1.00 89.31 172 LYS A N 1
ATOM 1323 C CA . LYS A 1 172 ? -15.768 17.738 12.792 1.00 89.31 172 LYS A CA 1
ATOM 1324 C C . LYS A 1 172 ? -14.778 18.897 12.834 1.00 89.31 172 LYS A C 1
ATOM 1326 O O . LYS A 1 172 ? -14.532 19.505 11.794 1.00 89.31 172 LYS A O 1
ATOM 1331 N N . LEU A 1 173 ? -14.189 19.147 14.004 1.00 90.31 173 LEU A N 1
ATOM 1332 C CA . LEU A 1 173 ? -13.154 20.162 14.185 1.00 90.31 173 LEU A CA 1
ATOM 1333 C C . LEU A 1 173 ? -11.941 19.884 13.288 1.00 90.31 173 LEU A C 1
ATOM 1335 O O . LEU A 1 173 ? -11.564 20.741 12.497 1.00 90.31 173 LEU A O 1
ATOM 1339 N N . ALA A 1 174 ? -11.393 18.665 13.329 1.00 89.12 174 ALA A N 1
ATOM 1340 C CA . ALA A 1 174 ? -10.229 18.290 12.528 1.00 89.12 174 ALA A CA 1
ATOM 1341 C C . ALA A 1 174 ? -10.476 18.467 11.021 1.00 89.12 174 ALA A C 1
ATOM 1343 O O . ALA A 1 174 ? -9.640 19.021 10.310 1.00 89.12 174 ALA A O 1
ATOM 1344 N N . ASN A 1 175 ? -11.641 18.034 10.529 1.00 90.44 175 ASN A N 1
ATOM 1345 C CA . ASN A 1 175 ? -12.001 18.185 9.119 1.00 90.44 175 ASN A CA 1
ATOM 1346 C C . ASN A 1 175 ? -12.149 19.660 8.712 1.00 90.44 175 ASN A C 1
ATOM 1348 O O . ASN A 1 175 ? -11.811 20.002 7.581 1.00 90.44 175 ASN A O 1
ATOM 1352 N N . HIS A 1 176 ? -12.673 20.518 9.592 1.00 90.75 176 HIS A N 1
ATOM 1353 C CA . HIS A 1 176 ? -12.773 21.956 9.338 1.00 90.75 176 HIS A CA 1
ATOM 1354 C C . HIS A 1 176 ? -11.386 22.589 9.231 1.00 90.75 176 HIS A C 1
ATOM 1356 O O . HIS A 1 176 ? -11.062 23.191 8.213 1.00 90.75 176 HIS A O 1
ATOM 1362 N N . THR A 1 177 ? -10.534 22.362 10.230 1.00 89.31 177 THR A N 1
ATOM 1363 C CA . THR A 1 177 ? -9.172 22.902 10.276 1.00 89.31 177 THR A CA 1
ATOM 1364 C C . THR A 1 177 ? -8.334 22.432 9.085 1.00 89.31 177 THR A C 1
ATOM 1366 O O . THR A 1 177 ? -7.680 23.241 8.437 1.00 89.31 177 THR A O 1
ATOM 1369 N N . LEU A 1 178 ? -8.411 21.151 8.704 1.00 88.75 178 LEU A N 1
ATOM 1370 C CA . LEU A 1 178 ? -7.717 20.637 7.514 1.00 88.75 178 LEU A CA 1
ATOM 1371 C C . LEU A 1 178 ? -8.162 21.320 6.215 1.00 88.75 178 LEU A C 1
ATOM 1373 O O . LEU A 1 178 ? -7.346 21.514 5.315 1.00 88.75 178 LEU A O 1
ATOM 1377 N N . ARG A 1 179 ? -9.445 21.685 6.101 1.00 89.44 179 ARG A N 1
ATOM 1378 C CA . ARG A 1 179 ? -9.952 22.429 4.939 1.00 89.44 179 ARG A CA 1
ATOM 1379 C C . ARG A 1 179 ? -9.424 23.859 4.910 1.00 89.44 179 ARG A C 1
ATOM 1381 O O . ARG A 1 179 ? -9.112 24.338 3.828 1.00 89.44 179 ARG A O 1
ATOM 1388 N N . GLU A 1 180 ? -9.307 24.511 6.065 1.00 89.69 180 GLU A N 1
ATOM 1389 C CA . GLU A 1 180 ? -8.759 25.869 6.169 1.00 89.69 180 GLU A CA 1
ATOM 1390 C C . GLU A 1 180 ? -7.257 25.921 5.870 1.00 89.69 180 GLU A C 1
ATOM 1392 O O . GLU A 1 180 ? -6.810 26.832 5.178 1.00 89.69 180 GLU A O 1
ATOM 1397 N N . LEU A 1 181 ? -6.477 24.934 6.329 1.00 86.88 181 LEU A N 1
ATOM 1398 C CA . LEU A 1 181 ? -5.040 24.866 6.034 1.00 86.88 181 LEU A CA 1
ATOM 1399 C C . LEU A 1 181 ? -4.734 24.488 4.576 1.00 86.88 181 LEU A C 1
ATOM 1401 O O . LEU A 1 181 ? -3.652 24.795 4.077 1.00 86.88 181 LEU A O 1
ATOM 1405 N N . GLY A 1 182 ? -5.626 23.750 3.910 1.00 81.25 182 GLY A N 1
ATOM 1406 C CA . GLY A 1 182 ? -5.425 23.251 2.544 1.00 81.25 182 GLY A CA 1
ATOM 1407 C C . GLY A 1 182 ? -4.319 22.193 2.388 1.00 81.25 182 GLY A C 1
ATOM 1408 O O . GLY A 1 182 ? -4.158 21.635 1.304 1.00 81.25 182 GLY A O 1
ATOM 1409 N N . SER A 1 183 ? -3.566 21.882 3.447 1.00 81.88 183 SER A N 1
ATOM 1410 C CA . SER A 1 183 ? -2.499 20.877 3.464 1.00 81.88 183 SER A CA 1
ATOM 1411 C C . SER A 1 183 ? -2.327 20.263 4.859 1.00 81.88 183 SER A C 1
ATOM 1413 O O . SER A 1 183 ? -2.785 20.815 5.858 1.00 81.88 183 SER A O 1
ATOM 1415 N N . SER A 1 184 ? -1.702 19.083 4.919 1.00 82.50 184 SER A N 1
ATOM 1416 C CA . SER A 1 184 ? -1.420 18.396 6.184 1.00 82.50 184 SER A CA 1
ATOM 1417 C C . SER A 1 184 ? -0.190 18.997 6.852 1.00 82.50 184 SER A C 1
ATOM 1419 O O . SER A 1 184 ? 0.850 19.148 6.211 1.00 82.50 184 SER A O 1
ATOM 1421 N N . VAL A 1 185 ? -0.271 19.240 8.157 1.00 82.50 185 VAL A N 1
ATOM 1422 C CA . VAL A 1 185 ? 0.893 19.568 8.979 1.00 82.50 185 VAL A CA 1
ATOM 1423 C C . VAL A 1 185 ? 1.696 18.290 9.186 1.00 82.50 185 VAL A C 1
ATOM 1425 O O . VAL A 1 185 ? 1.226 17.343 9.812 1.00 82.50 185 VAL A O 1
ATOM 1428 N N . LEU A 1 186 ? 2.901 18.249 8.626 1.00 80.94 186 LEU A N 1
ATOM 1429 C CA . LEU A 1 186 ? 3.829 17.134 8.775 1.00 80.94 186 LEU A CA 1
ATOM 1430 C C . LEU A 1 186 ? 5.060 17.626 9.530 1.00 80.94 186 LEU A C 1
ATOM 1432 O O . LEU A 1 186 ? 5.791 18.499 9.072 1.00 80.94 186 LEU A O 1
ATOM 1436 N N . SER A 1 187 ? 5.278 17.057 10.708 1.00 86.19 187 SER A N 1
ATOM 1437 C CA . SER A 1 187 ? 6.482 17.240 11.508 1.00 86.19 187 SER A CA 1
ATOM 1438 C C . SER A 1 187 ? 6.996 15.882 11.975 1.00 86.19 187 SER A C 1
ATOM 1440 O O . SER A 1 187 ? 6.230 14.924 12.102 1.00 86.19 187 SER A O 1
ATOM 1442 N N . GLN A 1 188 ? 8.283 15.807 12.311 1.00 86.38 188 GLN A N 1
ATOM 1443 C CA . GLN A 1 188 ? 8.854 14.593 12.896 1.00 86.38 188 GLN A CA 1
ATOM 1444 C C . GLN A 1 188 ? 8.089 14.160 14.160 1.00 86.38 188 GLN A C 1
ATOM 1446 O O . GLN A 1 188 ? 7.857 12.974 14.365 1.00 86.38 188 GLN A O 1
ATOM 1451 N N . ASN A 1 189 ? 7.637 15.119 14.973 1.00 86.69 189 ASN A N 1
ATOM 1452 C CA . ASN A 1 189 ? 6.889 14.848 16.202 1.00 86.69 189 ASN A CA 1
ATOM 1453 C C . ASN A 1 189 ? 5.480 14.296 15.931 1.00 86.69 189 ASN A C 1
ATOM 1455 O O . ASN A 1 189 ? 5.018 13.394 16.623 1.00 86.69 189 ASN A O 1
ATOM 1459 N N . THR A 1 190 ? 4.780 14.819 14.922 1.00 87.94 190 THR A N 1
ATOM 1460 C CA . THR A 1 190 ? 3.455 14.301 14.546 1.00 87.94 190 THR A CA 1
ATOM 1461 C C . THR A 1 190 ? 3.558 12.895 13.956 1.00 87.94 190 THR A C 1
ATOM 1463 O O . THR A 1 190 ? 2.701 12.059 14.227 1.00 87.94 190 THR A O 1
ATOM 1466 N N . GLU A 1 191 ? 4.627 12.599 13.211 1.00 88.44 191 GLU A N 1
ATOM 1467 C CA . GLU A 1 191 ? 4.869 11.265 12.654 1.00 88.44 191 GLU A CA 1
ATOM 1468 C C . GLU A 1 191 ? 5.245 10.240 13.736 1.00 88.44 191 GLU A C 1
ATOM 1470 O O . GLU A 1 191 ? 4.739 9.114 13.738 1.00 88.44 191 GLU A O 1
ATOM 1475 N N . THR A 1 192 ? 6.095 10.610 14.700 1.00 91.19 192 THR A N 1
ATOM 1476 C CA . THR A 1 192 ? 6.435 9.721 15.824 1.00 91.19 192 THR A CA 1
ATOM 1477 C C . THR A 1 192 ? 5.208 9.403 16.672 1.00 91.19 192 THR A C 1
ATOM 1479 O O . THR A 1 192 ? 4.990 8.233 16.992 1.00 91.19 192 THR A O 1
ATOM 1482 N N . LEU A 1 193 ? 4.362 10.397 16.961 1.00 91.31 193 LEU A N 1
ATOM 1483 C CA . LEU A 1 193 ? 3.097 10.197 17.674 1.00 91.31 193 LEU A CA 1
ATOM 1484 C C . LEU A 1 193 ? 2.118 9.318 16.892 1.00 91.31 193 LEU A C 1
ATOM 1486 O O . LEU A 1 193 ? 1.541 8.391 17.457 1.00 91.31 193 LEU A O 1
ATOM 1490 N N . GLN A 1 194 ? 1.972 9.534 15.583 1.00 90.69 194 GLN A N 1
ATOM 1491 C CA . GLN A 1 194 ? 1.133 8.683 14.738 1.00 90.69 194 GLN A CA 1
ATOM 1492 C C . GLN A 1 194 ? 1.578 7.214 14.799 1.00 90.69 194 GLN A C 1
ATOM 1494 O O . GLN A 1 194 ? 0.754 6.315 14.988 1.00 90.69 194 GLN A O 1
ATOM 1499 N N . ASN A 1 195 ? 2.883 6.964 14.677 1.00 91.12 195 ASN A N 1
ATOM 1500 C CA . ASN A 1 195 ? 3.450 5.621 14.781 1.00 91.12 195 ASN A CA 1
ATOM 1501 C C . ASN A 1 195 ? 3.245 5.018 16.177 1.00 91.12 195 ASN A C 1
ATOM 1503 O O . ASN A 1 195 ? 2.938 3.828 16.295 1.00 91.12 195 ASN A O 1
ATOM 1507 N N . GLN A 1 196 ? 3.363 5.828 17.232 1.00 92.00 196 GLN A N 1
ATOM 1508 C CA . GLN A 1 196 ? 3.095 5.407 18.603 1.00 92.00 196 GLN A CA 1
ATOM 1509 C C . GLN A 1 196 ? 1.639 4.954 18.768 1.00 92.00 196 GLN A C 1
ATOM 1511 O O . GLN A 1 196 ? 1.429 3.814 19.190 1.00 92.00 196 GLN A O 1
ATOM 1516 N N . PHE A 1 197 ? 0.660 5.767 18.359 1.00 90.50 197 PHE A N 1
ATOM 1517 C CA . PHE A 1 197 ? -0.766 5.432 18.446 1.00 90.50 197 PHE A CA 1
ATOM 1518 C C . PHE A 1 197 ? -1.110 4.157 17.669 1.00 90.50 197 PHE A C 1
ATOM 1520 O O . PHE A 1 197 ? -1.741 3.244 18.206 1.00 90.50 197 PHE A O 1
ATOM 1527 N N . LEU A 1 198 ? -0.627 4.041 16.427 1.00 89.62 198 LEU A N 1
ATOM 1528 C CA . LEU A 1 198 ? -0.829 2.841 15.614 1.00 89.62 198 LEU A CA 1
ATOM 1529 C C . LEU A 1 198 ? -0.226 1.603 16.285 1.00 89.62 198 LEU A C 1
ATOM 1531 O O . LEU A 1 198 ? -0.877 0.563 16.373 1.00 89.62 198 LEU A O 1
ATOM 1535 N N . SER A 1 199 ? 1.006 1.702 16.787 1.00 88.19 199 SER A N 1
ATOM 1536 C CA . SER A 1 199 ? 1.679 0.572 17.429 1.00 88.19 199 SER A CA 1
ATOM 1537 C C . SER A 1 199 ? 1.025 0.156 18.750 1.00 88.19 199 SER A C 1
ATOM 1539 O O . SER A 1 199 ? 1.001 -1.038 19.049 1.00 88.19 199 SER A O 1
ATOM 1541 N N . GLY A 1 200 ? 0.484 1.106 19.521 1.00 87.50 200 GLY A N 1
ATOM 1542 C CA . GLY A 1 200 ? -0.246 0.848 20.762 1.00 87.50 200 GLY A CA 1
ATOM 1543 C C . GLY A 1 200 ? -1.497 0.021 20.494 1.00 87.50 200 GLY A C 1
ATOM 1544 O O . GLY A 1 200 ? -1.629 -1.093 20.999 1.00 87.50 200 GLY A O 1
ATOM 1545 N N . ILE A 1 201 ? -2.339 0.489 19.573 1.00 84.31 201 ILE A N 1
ATOM 1546 C CA . ILE A 1 201 ? -3.573 -0.206 19.191 1.00 84.31 201 ILE A CA 1
ATOM 1547 C C . ILE A 1 201 ? -3.281 -1.596 18.625 1.00 84.31 201 ILE A C 1
ATOM 1549 O O . ILE A 1 201 ? -3.917 -2.576 19.012 1.00 84.31 201 ILE A O 1
ATOM 1553 N N . LEU A 1 202 ? -2.297 -1.719 17.730 1.00 84.50 202 LEU A N 1
ATOM 1554 C CA . LEU A 1 202 ? -1.949 -3.013 17.137 1.00 84.50 202 LEU A CA 1
ATOM 1555 C C . LEU A 1 202 ? -1.463 -4.039 18.175 1.00 84.50 202 LEU A C 1
ATOM 1557 O O . LEU A 1 202 ? -1.595 -5.238 17.932 1.00 84.50 202 LEU A O 1
ATOM 1561 N N . LYS A 1 203 ? -0.918 -3.599 19.318 1.00 85.25 203 LYS A N 1
ATOM 1562 C CA . LYS A 1 203 ? -0.530 -4.481 20.433 1.00 85.25 203 LYS A CA 1
ATOM 1563 C C . LYS A 1 203 ? -1.721 -4.900 21.295 1.00 85.25 203 LYS A C 1
ATOM 1565 O O . LYS A 1 203 ? -1.725 -6.016 21.812 1.00 85.25 203 LYS A O 1
ATOM 1570 N N . GLU A 1 204 ? -2.708 -4.027 21.459 1.00 80.69 204 GLU A N 1
ATOM 1571 C CA . GLU A 1 204 ? -3.888 -4.283 22.292 1.00 80.69 204 GLU A CA 1
ATOM 1572 C C . GLU A 1 204 ? -4.940 -5.149 21.598 1.00 80.69 204 GLU A C 1
ATOM 1574 O O . GLU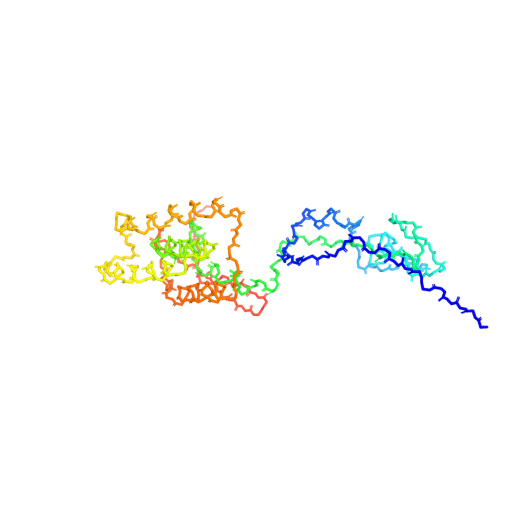 A 1 204 ? -5.656 -5.907 22.257 1.00 80.69 204 GLU A O 1
ATOM 1579 N N . VAL A 1 205 ? -5.016 -5.089 20.266 1.00 82.81 205 VAL A N 1
ATOM 1580 C CA . VAL A 1 205 ? -5.977 -5.874 19.485 1.00 82.81 205 VAL A CA 1
ATOM 1581 C C . VAL A 1 205 ? -5.655 -7.367 19.587 1.00 82.81 205 VAL A C 1
ATOM 1583 O O . VAL A 1 205 ? -4.752 -7.897 18.936 1.00 82.81 205 VAL A O 1
ATOM 1586 N N . LYS A 1 206 ? -6.458 -8.077 20.382 1.00 81.06 206 LYS A N 1
ATOM 1587 C CA . LYS A 1 206 ? -6.429 -9.538 20.501 1.00 81.06 206 LYS A CA 1
ATOM 1588 C C . LYS A 1 206 ? -7.512 -10.146 19.621 1.00 81.06 206 LYS A C 1
ATOM 1590 O O . LYS A 1 206 ? -8.701 -9.975 19.869 1.00 81.06 206 LYS A O 1
ATOM 1595 N N . ILE A 1 207 ? -7.098 -10.892 18.601 1.00 83.81 207 ILE A N 1
ATOM 1596 C CA . ILE A 1 207 ? -8.028 -11.586 17.706 1.00 83.81 207 ILE A CA 1
ATOM 1597 C C . ILE A 1 207 ? -8.512 -12.870 18.386 1.00 83.81 207 ILE A C 1
ATOM 1599 O O . ILE A 1 207 ? -7.715 -13.756 18.706 1.00 83.81 207 ILE A O 1
ATOM 1603 N N . GLY A 1 208 ? -9.823 -12.966 18.607 1.00 85.06 208 GLY A N 1
ATOM 1604 C CA . GLY A 1 208 ? -10.470 -14.160 19.144 1.00 85.06 208 GLY A CA 1
ATOM 1605 C C . GLY A 1 208 ? -10.531 -15.321 18.143 1.00 85.06 208 GLY A C 1
ATOM 1606 O O . GLY A 1 208 ? -10.214 -15.188 16.963 1.00 85.06 208 GLY A O 1
ATOM 1607 N N . LYS A 1 209 ? -10.985 -16.491 18.613 1.00 89.56 209 LYS A N 1
ATOM 1608 C CA . LYS A 1 209 ? -11.213 -17.668 17.749 1.00 89.56 209 LYS A CA 1
ATOM 1609 C C . LYS A 1 209 ? -12.397 -17.478 16.793 1.00 89.56 209 LYS A C 1
ATOM 1611 O O . LYS A 1 209 ? -12.419 -18.088 15.728 1.00 89.56 209 LYS A O 1
ATOM 1616 N N . LEU A 1 210 ? -13.372 -16.659 17.186 1.00 91.44 210 LEU A N 1
ATOM 1617 C CA . LEU A 1 210 ? -14.578 -16.344 16.424 1.00 91.44 210 LEU A CA 1
ATOM 1618 C C . LEU A 1 210 ? -14.566 -14.867 16.028 1.00 91.44 210 LEU A C 1
ATOM 1620 O O . LEU A 1 210 ? -14.060 -14.024 16.764 1.00 91.44 210 LEU A O 1
ATOM 1624 N N . CYS A 1 211 ? -15.139 -14.563 14.868 1.00 91.31 211 CYS A N 1
ATOM 1625 C CA . CYS A 1 211 ? -15.265 -13.205 14.363 1.00 91.31 211 CYS A CA 1
ATOM 1626 C C . CYS A 1 211 ? -16.221 -12.375 15.228 1.00 91.31 211 CYS A C 1
ATOM 1628 O O . CYS A 1 211 ? -17.358 -12.792 15.451 1.00 91.31 211 CYS A O 1
ATOM 1630 N N . MET A 1 212 ? -15.821 -11.164 15.623 1.00 89.00 212 MET A N 1
ATOM 1631 C CA . MET A 1 212 ? -16.668 -10.264 16.422 1.00 89.00 212 MET A CA 1
ATOM 1632 C C . MET A 1 212 ? -17.957 -9.839 15.691 1.00 89.00 212 MET A C 1
ATOM 1634 O O . MET A 1 212 ? -18.954 -9.549 16.346 1.00 89.00 212 MET A O 1
ATOM 1638 N N . TYR A 1 213 ? -17.964 -9.877 14.350 1.00 89.69 213 TYR A N 1
ATOM 1639 C CA . TYR A 1 213 ? -19.086 -9.437 13.508 1.00 89.69 213 TYR A CA 1
ATOM 1640 C C . TYR A 1 213 ? -19.992 -10.577 13.031 1.00 89.69 213 TYR A C 1
ATOM 1642 O O . TYR A 1 213 ? -21.195 -10.539 13.250 1.00 89.69 213 TYR A O 1
ATOM 1650 N N . CYS A 1 214 ? -19.434 -11.597 12.370 1.00 92.75 214 CYS A N 1
ATOM 1651 C CA . CYS A 1 214 ? -20.225 -12.678 11.763 1.00 92.75 214 CYS A CA 1
ATOM 1652 C C . CYS A 1 214 ? -20.191 -13.992 12.554 1.00 92.75 214 CYS A C 1
ATOM 1654 O O . CYS A 1 214 ? -20.771 -14.978 12.107 1.00 92.75 214 CYS A O 1
ATOM 1656 N N . LYS A 1 215 ? -19.464 -14.033 13.681 1.00 92.56 215 LYS A N 1
ATOM 1657 C CA . LYS A 1 215 ? -19.327 -15.184 14.593 1.00 92.56 215 LYS A CA 1
ATOM 1658 C C . LYS A 1 215 ? -18.777 -16.480 13.962 1.00 92.56 215 LYS A C 1
ATOM 1660 O O . LYS A 1 215 ? -18.660 -17.486 14.650 1.00 92.56 215 LYS A O 1
ATOM 1665 N N . LYS A 1 216 ? -18.344 -16.451 12.695 1.00 92.38 216 LYS A N 1
ATOM 1666 C CA . LYS A 1 216 ? -17.601 -17.539 12.029 1.00 92.38 216 LYS A CA 1
ATOM 1667 C C . LYS A 1 216 ? -16.169 -17.662 12.577 1.00 92.38 216 LYS A C 1
ATOM 1669 O O . LYS A 1 216 ? -15.618 -16.656 13.033 1.00 92.38 216 LYS A O 1
ATOM 1674 N N . PRO A 1 217 ? -15.543 -18.854 12.529 1.00 91.56 217 PRO A N 1
ATOM 1675 C CA . PRO A 1 217 ? -14.172 -19.042 12.994 1.00 91.56 217 PRO A CA 1
ATOM 1676 C C . PRO A 1 217 ? -13.175 -18.210 12.180 1.00 91.56 217 PRO A C 1
ATOM 1678 O O . PRO A 1 217 ? -13.280 -18.110 10.958 1.00 91.56 217 PRO A O 1
ATOM 1681 N N . ILE A 1 218 ? -12.193 -17.617 12.860 1.00 91.00 218 ILE A N 1
ATOM 1682 C CA . ILE A 1 218 ? -11.114 -16.866 12.213 1.00 91.00 218 ILE A CA 1
ATOM 1683 C C . ILE A 1 218 ? -10.048 -17.835 11.697 1.00 91.00 218 ILE A C 1
ATOM 1685 O O . ILE A 1 218 ? -9.560 -18.703 12.424 1.00 91.00 218 ILE A O 1
ATOM 1689 N N . ASN A 1 219 ? -9.661 -17.671 10.430 1.00 89.50 219 ASN A N 1
ATOM 1690 C CA . ASN A 1 219 ? -8.618 -18.478 9.809 1.00 89.50 219 ASN A CA 1
ATOM 1691 C C . ASN A 1 219 ? -7.254 -18.207 10.455 1.00 89.50 219 ASN A C 1
ATOM 1693 O O . ASN A 1 219 ? -6.822 -17.062 10.597 1.00 89.50 219 ASN A O 1
ATOM 1697 N N . LYS A 1 220 ? -6.524 -19.274 10.795 1.00 89.56 220 LYS A N 1
ATOM 1698 C CA . LYS A 1 220 ? -5.169 -19.154 11.336 1.00 89.56 220 LYS A CA 1
ATOM 1699 C C . LYS A 1 220 ? -4.179 -18.923 10.196 1.00 89.56 220 LYS A C 1
ATOM 1701 O O . LYS A 1 220 ? -3.891 -19.834 9.423 1.00 89.56 220 LYS A O 1
ATOM 1706 N N . ILE A 1 221 ? -3.646 -17.707 10.114 1.00 90.38 221 ILE A N 1
ATOM 1707 C CA . ILE A 1 221 ? -2.636 -17.322 9.122 1.00 90.38 221 ILE A CA 1
ATOM 1708 C C . ILE A 1 221 ? -1.236 -17.405 9.741 1.00 90.38 221 ILE A C 1
ATOM 1710 O O . ILE A 1 221 ? -0.980 -16.837 10.805 1.00 90.38 221 ILE A O 1
ATOM 1714 N N . GLN A 1 222 ? -0.320 -18.089 9.059 1.00 87.94 222 GLN A N 1
ATOM 1715 C CA . GLN A 1 222 ? 1.100 -18.158 9.391 1.00 87.94 222 GLN A CA 1
ATOM 1716 C C . GLN A 1 222 ? 1.923 -17.468 8.305 1.00 87.94 222 GLN A C 1
ATOM 1718 O O . GLN A 1 222 ? 1.758 -17.745 7.119 1.00 87.94 222 GLN A O 1
ATOM 1723 N N . VAL A 1 223 ? 2.826 -16.580 8.716 1.00 84.44 223 VAL A N 1
ATOM 1724 C CA . VAL A 1 223 ? 3.757 -15.895 7.814 1.00 84.44 223 VAL A CA 1
ATOM 1725 C C . VAL A 1 223 ? 5.145 -16.474 8.046 1.00 84.44 223 VAL A C 1
ATOM 1727 O O . VAL A 1 223 ? 5.749 -16.265 9.096 1.00 84.44 223 VAL A O 1
ATOM 1730 N N . LEU A 1 224 ? 5.638 -17.222 7.069 1.00 82.88 224 LEU A N 1
ATOM 1731 C CA . LEU A 1 224 ? 7.027 -17.657 6.971 1.00 82.88 224 LEU A CA 1
ATOM 1732 C C . LEU A 1 224 ? 7.770 -16.702 6.032 1.00 82.88 224 LEU A C 1
ATOM 1734 O O . LEU A 1 224 ? 7.130 -15.985 5.265 1.00 82.88 224 LEU A O 1
ATOM 1738 N N . LYS A 1 225 ? 9.112 -16.715 6.057 1.00 74.12 225 LYS A N 1
ATOM 1739 C CA . LYS A 1 225 ? 9.965 -15.740 5.342 1.00 74.12 225 LYS A CA 1
ATOM 1740 C C . LYS A 1 225 ? 9.468 -15.384 3.929 1.00 74.12 225 LYS A C 1
ATOM 1742 O O . LYS A 1 225 ? 9.417 -14.204 3.616 1.00 74.12 225 LYS A O 1
ATOM 1747 N N . ASN A 1 226 ? 9.023 -16.374 3.144 1.00 76.81 226 ASN A N 1
ATOM 1748 C CA . ASN A 1 226 ? 8.514 -16.172 1.779 1.00 76.81 226 ASN A CA 1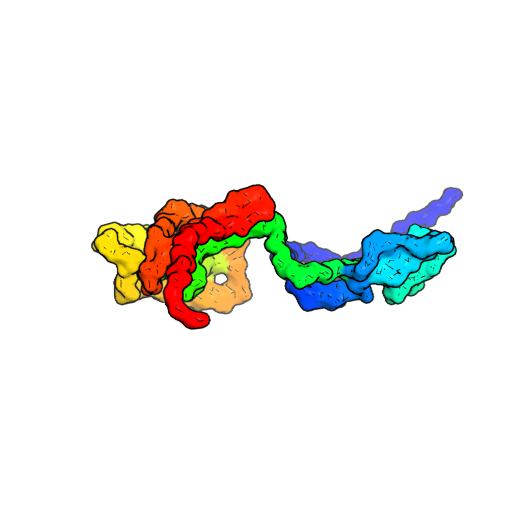
ATOM 1749 C C . ASN A 1 226 ? 7.111 -16.764 1.533 1.00 76.81 226 ASN A C 1
ATOM 1751 O O . ASN A 1 226 ? 6.739 -16.983 0.382 1.00 76.81 226 ASN A O 1
ATOM 1755 N N . ARG A 1 227 ? 6.344 -17.116 2.574 1.00 84.81 227 ARG A N 1
ATOM 1756 C CA . ARG A 1 227 ? 5.036 -17.776 2.399 1.00 84.81 227 ARG A CA 1
ATOM 1757 C C . ARG A 1 227 ? 4.015 -17.266 3.401 1.00 84.81 227 ARG A C 1
ATOM 1759 O O . ARG A 1 227 ? 4.297 -17.202 4.593 1.00 84.81 227 ARG A O 1
ATOM 1766 N N . ILE A 1 228 ? 2.814 -16.979 2.914 1.00 88.62 228 ILE A N 1
ATOM 1767 C CA . ILE A 1 228 ? 1.633 -16.749 3.745 1.00 88.62 228 ILE A CA 1
ATOM 1768 C C . ILE A 1 228 ? 0.772 -18.000 3.615 1.00 88.62 228 ILE A C 1
ATOM 1770 O O . ILE A 1 228 ? 0.343 -18.344 2.518 1.00 88.62 228 ILE A O 1
ATOM 1774 N N . ILE A 1 229 ? 0.578 -18.709 4.721 1.00 89.69 229 ILE A N 1
ATOM 1775 C CA . ILE A 1 229 ? -0.110 -19.997 4.755 1.00 89.69 229 ILE A CA 1
ATOM 1776 C C . ILE A 1 229 ? -1.367 -19.844 5.598 1.00 89.69 229 ILE A C 1
ATOM 1778 O O . ILE A 1 229 ? -1.309 -19.386 6.740 1.00 89.69 229 ILE A O 1
ATOM 1782 N N . MET A 1 230 ? -2.501 -20.255 5.041 1.00 86.69 230 MET A N 1
ATOM 1783 C CA . MET A 1 230 ? -3.730 -20.441 5.796 1.00 86.69 230 MET A CA 1
ATOM 1784 C C . MET A 1 230 ? -3.790 -21.887 6.272 1.00 86.69 230 MET A C 1
ATOM 1786 O O . MET A 1 230 ? -3.779 -22.808 5.460 1.00 86.69 230 MET A O 1
ATOM 1790 N N . VAL A 1 231 ? -3.848 -22.093 7.585 1.00 80.44 231 VAL A N 1
ATOM 1791 C CA . VAL A 1 231 ? -4.059 -23.427 8.146 1.00 80.44 231 VAL A CA 1
ATOM 1792 C C . VAL A 1 231 ? -5.552 -23.715 8.085 1.00 80.44 231 VAL A C 1
ATOM 1794 O O . VAL A 1 231 ? -6.330 -23.149 8.855 1.00 80.44 231 VAL A O 1
ATOM 1797 N N . THR A 1 232 ? -5.958 -24.565 7.151 1.00 73.50 232 THR A N 1
ATOM 1798 C CA . THR A 1 232 ? -7.309 -25.114 7.116 1.00 73.50 232 THR A CA 1
ATOM 1799 C C . THR A 1 232 ? -7.356 -26.329 8.037 1.00 73.50 232 THR A C 1
ATOM 1801 O O . THR A 1 232 ? -6.626 -27.304 7.862 1.00 73.50 232 THR A O 1
ATOM 1804 N N . SER A 1 233 ? -8.203 -26.280 9.064 1.00 57.06 233 SER A N 1
ATOM 1805 C CA . SER A 1 233 ? -8.669 -27.506 9.711 1.00 57.06 233 SER A CA 1
ATOM 1806 C C . SER A 1 233 ? -9.389 -28.306 8.629 1.00 57.06 233 SER A C 1
ATOM 1808 O O . SER A 1 233 ? -10.222 -27.720 7.937 1.00 57.06 233 SER A O 1
ATOM 1810 N N . LYS A 1 234 ? -9.059 -29.591 8.436 1.00 44.94 234 LYS A N 1
ATOM 1811 C CA . LYS A 1 234 ? -9.787 -30.456 7.498 1.00 44.94 234 LYS A CA 1
ATOM 1812 C C . LYS A 1 234 ? -11.288 -30.297 7.757 1.00 44.94 234 LYS A C 1
ATOM 1814 O O . LYS A 1 234 ? -11.772 -30.696 8.812 1.00 44.94 234 LYS A O 1
ATOM 1819 N N . VAL A 1 235 ? -11.995 -29.686 6.812 1.00 44.91 235 VAL A N 1
ATOM 1820 C CA . VAL A 1 235 ? -13.433 -29.890 6.682 1.00 44.91 235 VAL A CA 1
ATOM 1821 C C . VAL A 1 235 ? -13.541 -31.355 6.289 1.00 44.91 235 VAL A C 1
ATOM 1823 O O . VAL A 1 235 ? -12.944 -31.752 5.287 1.00 44.91 235 VAL A O 1
ATOM 1826 N N . GLY A 1 236 ? -14.155 -32.170 7.148 1.00 40.19 236 GLY A N 1
ATOM 1827 C CA . GLY A 1 236 ? -14.522 -33.528 6.778 1.00 40.19 236 GLY A CA 1
ATOM 1828 C C . GLY A 1 236 ? -15.304 -33.432 5.479 1.00 40.19 236 GLY A C 1
ATOM 182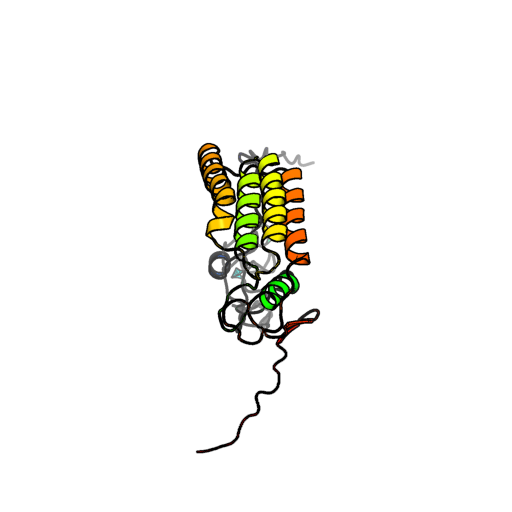9 O O . GLY A 1 236 ? -16.318 -32.741 5.418 1.00 40.19 236 GLY A O 1
ATOM 1830 N N . VAL A 1 237 ? -14.756 -34.017 4.421 1.00 37.25 237 VAL A N 1
ATOM 1831 C CA . VAL A 1 237 ? -15.547 -34.340 3.247 1.00 37.25 237 VAL A CA 1
ATOM 1832 C C . VAL A 1 237 ? -16.468 -35.442 3.745 1.00 37.25 237 VAL A C 1
ATOM 1834 O O . VAL A 1 237 ? -16.039 -36.583 3.894 1.00 37.25 237 VAL A O 1
ATOM 1837 N N . ASP A 1 238 ? -17.681 -35.064 4.141 1.00 35.56 238 ASP A N 1
ATOM 1838 C CA . ASP A 1 238 ? -18.769 -36.018 4.267 1.00 35.56 238 ASP A CA 1
ATOM 1839 C C . ASP A 1 238 ? -19.072 -36.475 2.840 1.00 35.56 238 ASP A C 1
ATOM 1841 O O . ASP A 1 238 ? -19.835 -35.840 2.112 1.00 35.56 238 ASP A O 1
ATOM 1845 N N . ASP A 1 239 ? -18.419 -37.562 2.431 1.00 40.03 239 ASP A N 1
ATOM 1846 C CA . ASP A 1 239 ? -18.857 -38.393 1.317 1.00 40.03 239 ASP A CA 1
ATOM 1847 C C . ASP A 1 239 ? -20.219 -38.981 1.707 1.00 40.03 239 ASP A C 1
ATOM 1849 O O . ASP A 1 239 ? -20.332 -40.087 2.235 1.00 40.03 239 ASP A O 1
ATOM 1853 N N . SER A 1 240 ? -21.276 -38.198 1.512 1.00 40.94 240 SER A N 1
ATOM 1854 C CA . SER A 1 240 ? -22.643 -38.692 1.553 1.00 40.94 240 SER A CA 1
ATOM 1855 C C . SER A 1 240 ? -23.487 -38.042 0.458 1.00 40.94 240 SER A C 1
ATOM 1857 O O . SER A 1 240 ? -23.813 -36.859 0.496 1.00 40.94 240 SER A O 1
ATOM 1859 N N . ASN A 1 241 ? -23.870 -38.926 -0.467 1.00 33.56 241 ASN A N 1
ATOM 1860 C CA . ASN A 1 241 ? -24.928 -38.867 -1.474 1.00 33.56 241 ASN A CA 1
ATOM 1861 C C . ASN A 1 241 ? -24.660 -38.177 -2.818 1.00 33.56 241 ASN A C 1
ATOM 1863 O O . ASN A 1 241 ? -24.622 -36.953 -2.926 1.00 33.56 241 ASN A O 1
ATOM 1867 N N . GLY A 1 242 ? -24.665 -39.022 -3.858 1.00 35.88 242 GLY A N 1
ATOM 1868 C CA . GLY A 1 242 ? -24.887 -38.679 -5.258 1.00 35.88 242 GLY A CA 1
ATOM 1869 C C . GLY A 1 242 ? -24.425 -39.774 -6.197 1.00 35.88 242 GLY A C 1
ATOM 1870 O O . G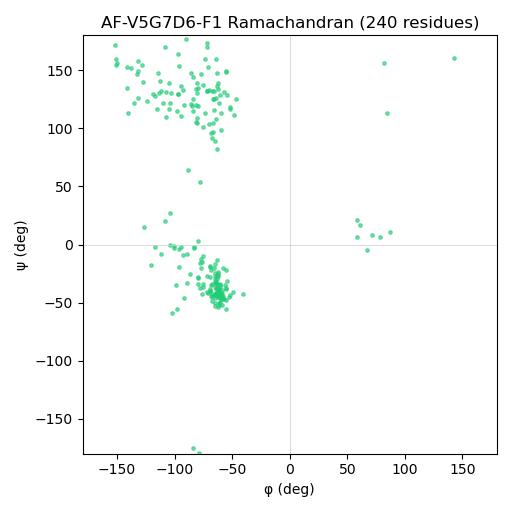LY A 1 242 ? -23.606 -39.430 -7.070 1.00 35.88 242 GLY A O 1
#

Sequence (242 aa):
MAQKTKQDMNIHLVPENINFSLFTTEQVKKLCVTKIVTPLMLDALGHPLPGGLYDNKLGPLSDRGEPCGTCQKTLLNCPGHFGYIELPLPVVNPMFSKIIGMLLRMSCLSCYLIQIPTHIKRSISIQIKLLNAGLVTLSIEVESTIAQLIATYNAYENIPEEAIVPILAYEKLANHTLRELGSSVLSQNTETLQNQFLSGILKEVKIGKLCMYCKKPINKIQVLKNRIIMVTSKVGVDDSNG

Solvent-accessible surface area (backbone atoms only — not comparable to full-atom values): 14934 Å² total; per-residue (Å²): 138,83,83,78,77,81,77,82,74,84,76,90,75,78,88,88,79,86,86,88,83,79,81,49,75,66,54,48,59,69,68,26,80,48,60,46,78,44,92,54,42,52,48,100,86,68,48,59,27,84,35,15,84,47,17,41,53,36,31,35,93,40,81,89,52,65,50,11,67,67,81,66,30,48,42,94,72,45,91,59,47,48,63,44,71,82,69,98,60,94,72,81,58,75,91,46,47,68,58,54,47,49,52,54,53,41,30,31,90,85,79,73,48,61,66,61,46,64,60,59,57,53,47,55,54,37,30,49,42,17,31,31,48,62,39,53,69,61,28,52,50,52,52,55,52,47,54,52,50,48,66,73,41,65,90,46,87,56,68,59,72,79,79,47,50,76,60,54,55,55,40,56,51,23,55,50,50,32,60,74,64,73,52,70,51,84,46,74,69,49,52,51,50,48,53,48,54,52,53,52,51,66,68,67,58,72,76,60,69,44,34,91,84,80,61,48,73,45,66,51,63,46,74,51,101,91,44,81,43,73,59,74,75,83,73,77,80,76,91,72,88,136

Mean predicted aligned error: 9.62 Å

Radius of gyration: 27.87 Å; Cα contacts (8 Å, |Δi|>4): 263; chains: 1; bounding box: 71×66×67 Å

Foldseek 3Di:
DDDPDPPPPPPPDDDDDDDDDDDDPVNLVVQADEEQDDCDQADPVRHGDCSYPQHLCQAHPDQPDFGRPPPRHGRVPDPGGDYYYDDPDDFDDLVCLVVVLLQLQQAAPVPRDGQAAPLLVLLLVLLLLCLQLVNNVVNVVSVVLSVVQCVVPVVDPHRDPVSSVVSVVSSVVSVVSCVVVVGTDDDPVSVVVSVVSVVVRSVVRDDDQARPPPRHGGWDWDRDSRDIDTDDDDPPPPPDDD

pLDDT: mean 85.67, std 13.36, range [33.56, 97.62]